Protein AF-C4ZII9-F1 (afdb_monomer_lite)

Structure (mmCIF, N/CA/C/O backbone):
data_AF-C4ZII9-F1
#
_entry.id   AF-C4ZII9-F1
#
loop_
_atom_site.group_PDB
_atom_site.id
_atom_site.type_symbol
_atom_site.label_atom_id
_atom_site.label_alt_id
_atom_site.label_comp_id
_atom_site.label_asym_id
_atom_site.label_entity_id
_atom_site.label_seq_id
_atom_site.pdbx_PDB_ins_code
_atom_site.Cartn_x
_atom_site.Cartn_y
_atom_site.Cartn_z
_atom_site.occupancy
_atom_site.B_iso_or_equiv
_atom_site.auth_seq_id
_atom_site.auth_comp_id
_atom_site.auth_asym_id
_atom_site.auth_atom_id
_atom_site.pdbx_PDB_model_num
ATOM 1 N N . MET A 1 1 ? -76.384 13.942 64.348 1.00 37.81 1 MET A N 1
ATOM 2 C CA . MET A 1 1 ? -75.398 13.202 65.158 1.00 37.81 1 MET A CA 1
ATOM 3 C C . MET A 1 1 ? -74.148 13.027 64.311 1.00 37.81 1 MET A C 1
ATOM 5 O O . MET A 1 1 ? -74.304 12.606 63.172 1.00 37.81 1 MET A O 1
ATOM 9 N N . PRO A 1 2 ? -72.975 13.453 64.801 1.00 39.66 2 PRO A N 1
ATOM 10 C CA . PRO A 1 2 ? -71.703 13.353 64.096 1.00 39.66 2 PRO A CA 1
ATOM 11 C C . PRO A 1 2 ? -71.146 11.932 64.238 1.00 39.66 2 PRO A C 1
ATOM 13 O O . PRO A 1 2 ? -71.107 11.397 65.344 1.00 39.66 2 PRO A O 1
ATOM 16 N N . ASP A 1 3 ? -70.743 11.330 63.122 1.00 41.47 3 ASP A N 1
ATOM 17 C CA . ASP A 1 3 ? -70.086 10.025 63.100 1.00 41.47 3 ASP A CA 1
ATOM 18 C C . ASP A 1 3 ? -68.591 10.235 63.384 1.00 41.47 3 ASP A C 1
ATOM 20 O O . ASP A 1 3 ? -67.807 10.668 62.535 1.00 41.47 3 ASP A O 1
ATOM 24 N N . LEU A 1 4 ? -68.251 10.076 64.662 1.00 44.94 4 LEU A N 1
ATOM 25 C CA . LEU A 1 4 ? -66.913 10.177 65.230 1.00 44.94 4 LEU A CA 1
ATOM 26 C C . LEU A 1 4 ? -66.147 8.889 64.917 1.00 44.94 4 LEU A C 1
ATOM 28 O O . LEU A 1 4 ? -66.093 7.974 65.737 1.00 44.94 4 LEU A O 1
ATOM 32 N N . LEU A 1 5 ? -65.505 8.832 63.751 1.00 45.34 5 LEU A N 1
ATOM 33 C CA . LEU A 1 5 ? -64.360 7.937 63.590 1.00 45.34 5 LEU A CA 1
ATOM 34 C C . LEU A 1 5 ? -63.279 8.367 64.600 1.00 45.34 5 LEU A C 1
ATOM 36 O O . LEU A 1 5 ? -62.946 9.558 64.649 1.00 45.34 5 LEU A O 1
ATOM 40 N N . PRO A 1 6 ? -62.722 7.454 65.417 1.00 46.59 6 PRO A N 1
ATOM 41 C CA . PRO A 1 6 ? -61.628 7.802 66.308 1.00 46.59 6 PRO A CA 1
ATOM 42 C C . PRO A 1 6 ? -60.427 8.295 65.477 1.00 46.59 6 PRO A C 1
ATOM 44 O O . PRO A 1 6 ? -60.126 7.705 64.436 1.00 46.59 6 PRO A O 1
ATOM 47 N N . PRO A 1 7 ? -59.707 9.344 65.921 1.00 49.19 7 PRO A N 1
ATOM 48 C CA . PRO A 1 7 ? -58.576 9.925 65.185 1.00 49.19 7 PRO A CA 1
ATOM 49 C C . PRO A 1 7 ? -57.446 8.920 64.890 1.00 49.19 7 PRO A C 1
ATOM 51 O O . PRO A 1 7 ? -56.658 9.139 63.978 1.00 49.19 7 PRO A O 1
ATOM 54 N N . LEU A 1 8 ? -57.411 7.788 65.599 1.00 46.44 8 LEU A N 1
ATOM 55 C CA . LEU A 1 8 ? -56.443 6.707 65.405 1.00 46.44 8 LEU A CA 1
ATOM 56 C C . LEU A 1 8 ? -56.701 5.865 64.143 1.00 46.44 8 LEU A C 1
ATOM 58 O O . LEU A 1 8 ? -55.752 5.458 63.487 1.00 46.44 8 LEU A O 1
ATOM 62 N N . ALA A 1 9 ? -57.961 5.658 63.740 1.00 41.66 9 ALA A N 1
ATOM 63 C CA . ALA A 1 9 ? -58.285 4.862 62.548 1.00 41.66 9 ALA A CA 1
ATOM 64 C C . ALA A 1 9 ? -57.946 5.595 61.238 1.00 41.66 9 ALA A C 1
ATOM 66 O O . ALA A 1 9 ? -57.679 4.970 60.216 1.00 41.66 9 ALA A O 1
ATOM 67 N N . ARG A 1 10 ? -57.943 6.934 61.271 1.00 36.44 10 ARG A N 1
ATOM 68 C CA . ARG A 1 10 ? -57.549 7.770 60.131 1.00 36.44 10 ARG A CA 1
ATOM 69 C C . ARG A 1 10 ? -56.031 7.974 60.058 1.00 36.44 10 ARG A C 1
ATOM 71 O O . ARG A 1 10 ? -55.527 8.123 58.956 1.00 36.44 10 ARG A O 1
ATOM 78 N N . ALA A 1 11 ? -55.335 7.904 61.198 1.00 44.41 11 ALA A N 1
ATOM 79 C CA . ALA A 1 11 ? -53.873 7.899 61.272 1.00 44.41 11 ALA A CA 1
ATOM 80 C C . ALA A 1 11 ? -53.261 6.565 60.795 1.00 44.41 11 ALA A C 1
ATOM 82 O O . ALA A 1 11 ? -52.234 6.570 60.136 1.00 44.41 11 ALA A O 1
ATOM 83 N N . LEU A 1 12 ? -53.930 5.430 61.035 1.00 44.44 12 LEU A N 1
ATOM 84 C CA . LEU A 1 12 ? -53.468 4.104 60.585 1.00 44.44 12 LEU A CA 1
ATOM 85 C C . LEU A 1 12 ? -53.681 3.841 59.080 1.00 44.44 12 LEU A C 1
ATOM 87 O O . LEU A 1 12 ? -53.010 2.994 58.503 1.00 44.44 12 LEU A O 1
ATOM 91 N N . ALA A 1 13 ? -54.590 4.568 58.418 1.00 43.47 13 ALA A N 1
ATOM 92 C CA . ALA A 1 13 ? -54.749 4.519 56.958 1.00 43.47 13 ALA A CA 1
ATOM 93 C C . ALA A 1 13 ? -53.699 5.368 56.209 1.00 43.47 13 ALA A C 1
ATOM 95 O O . ALA A 1 13 ? -53.562 5.243 54.993 1.00 43.47 13 ALA A O 1
ATOM 96 N N . GLU A 1 14 ? -52.974 6.228 56.929 1.00 44.25 14 GLU A N 1
ATOM 97 C CA . GLU A 1 14 ? -51.858 7.033 56.417 1.00 44.25 14 GLU A CA 1
ATOM 98 C C . GLU A 1 14 ? -50.524 6.253 56.438 1.00 44.25 14 GLU A C 1
ATOM 100 O O . GLU A 1 14 ? -49.541 6.718 55.868 1.00 44.25 14 GLU A O 1
ATOM 105 N N . ASP A 1 15 ? -50.510 5.049 57.029 1.00 45.81 15 ASP A N 1
ATOM 106 C CA . ASP A 1 15 ? -49.297 4.334 57.458 1.00 45.81 15 ASP A CA 1
ATOM 107 C C . ASP A 1 15 ? -48.990 3.043 56.670 1.00 45.81 15 ASP A C 1
ATOM 109 O O . ASP A 1 15 ? -48.124 2.271 57.052 1.00 45.81 15 ASP A O 1
ATOM 113 N N . ALA A 1 16 ? -49.656 2.809 55.533 1.00 48.97 16 ALA A N 1
ATOM 114 C CA . ALA A 1 16 ? -49.188 1.844 54.523 1.00 48.97 16 ALA A CA 1
ATOM 115 C C . ALA A 1 16 ? -48.450 2.597 53.404 1.00 48.97 16 ALA A C 1
ATOM 117 O O . ALA A 1 16 ? -48.854 2.600 52.234 1.00 48.97 16 ALA A O 1
ATOM 118 N N . ASN A 1 17 ? -47.417 3.347 53.787 1.00 54.81 17 ASN A N 1
ATOM 119 C CA . ASN A 1 17 ? -46.673 4.229 52.899 1.00 54.81 17 ASN A CA 1
ATOM 120 C C . ASN A 1 17 ? -45.409 3.546 52.349 1.00 54.81 17 ASN A C 1
ATOM 122 O O . ASN A 1 17 ? -44.298 3.891 52.726 1.00 54.81 17 ASN A O 1
ATOM 126 N N . VAL A 1 18 ? -45.568 2.671 51.352 1.00 56.59 18 VAL A N 1
ATOM 127 C CA . VAL A 1 18 ? -44.450 2.052 50.595 1.00 56.59 18 VAL A CA 1
ATOM 128 C C . VAL A 1 18 ? -43.657 3.034 49.708 1.00 56.59 18 VAL A C 1
ATOM 130 O O . VAL A 1 18 ? -42.825 2.630 48.887 1.00 56.59 18 VAL A O 1
ATOM 133 N N . SER A 1 19 ? -43.933 4.341 49.799 1.00 61.25 19 SER A N 1
ATOM 134 C CA . SER A 1 19 ? -43.257 5.355 48.983 1.00 61.25 19 SER A CA 1
ATOM 135 C C . SER A 1 19 ? -41.772 5.456 49.315 1.00 61.25 19 SER A C 1
ATOM 137 O O . SER A 1 19 ? -40.985 5.763 48.418 1.00 61.25 19 SER A O 1
ATOM 139 N N . ASP A 1 20 ? -41.373 5.178 50.556 1.00 60.59 20 ASP A N 1
ATOM 140 C CA . ASP A 1 20 ? -39.981 5.287 50.992 1.00 60.59 20 ASP A CA 1
ATOM 141 C C . ASP A 1 20 ? -39.139 4.099 50.496 1.00 60.59 20 ASP A C 1
ATOM 143 O O . ASP A 1 20 ? -38.042 4.300 49.963 1.00 60.59 20 ASP A O 1
ATOM 147 N N . GLU A 1 21 ? -39.683 2.881 50.512 1.00 62.69 21 GLU A N 1
ATOM 148 C CA . GLU A 1 21 ? -39.071 1.669 49.954 1.00 62.69 21 GLU A CA 1
ATOM 149 C C . GLU A 1 21 ? -38.951 1.765 48.431 1.00 62.69 21 GLU A C 1
ATOM 151 O O . GLU A 1 21 ? -37.900 1.458 47.859 1.00 62.69 21 GLU A O 1
ATOM 156 N N . LEU A 1 22 ? -40.001 2.248 47.755 1.00 61.38 22 LEU A N 1
ATOM 157 C CA . LEU A 1 22 ? -39.974 2.490 46.311 1.00 61.38 22 LEU A CA 1
ATOM 158 C C . LEU A 1 22 ? -38.982 3.603 45.941 1.00 61.38 22 LEU A C 1
ATOM 160 O O . LEU A 1 22 ? -38.274 3.490 44.934 1.00 61.38 22 LEU A O 1
ATOM 164 N N . ARG A 1 23 ? -38.866 4.655 46.761 1.00 62.75 23 ARG A N 1
ATOM 165 C CA . ARG A 1 23 ? -37.886 5.736 46.573 1.00 62.75 23 ARG A CA 1
ATOM 166 C C . ARG A 1 23 ? -36.453 5.241 46.775 1.00 62.75 23 ARG A C 1
ATOM 168 O O . ARG A 1 23 ? -35.582 5.575 45.968 1.00 62.75 23 ARG A O 1
ATOM 175 N N . GLY A 1 24 ? -36.207 4.409 47.786 1.00 64.19 24 GLY A N 1
ATOM 176 C CA . GLY A 1 24 ? -34.917 3.755 48.022 1.00 64.19 24 GLY A CA 1
ATOM 177 C C . GLY A 1 24 ? -34.519 2.806 46.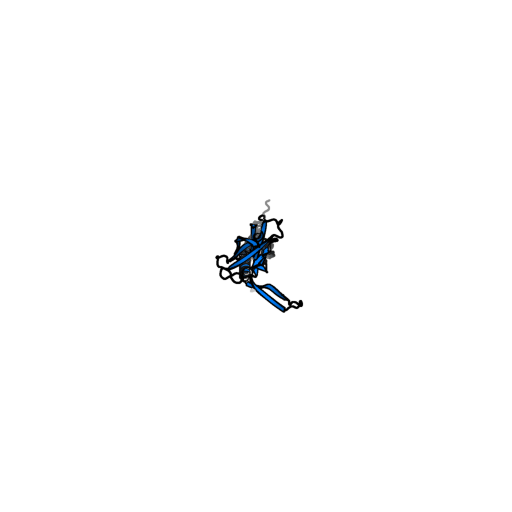887 1.00 64.19 24 GLY A C 1
ATOM 178 O O . GLY A 1 24 ? -33.390 2.872 46.390 1.00 64.19 24 GLY A O 1
ATOM 179 N N . ALA A 1 25 ? -35.459 1.988 46.400 1.00 62.28 25 ALA A N 1
ATOM 180 C CA . ALA A 1 25 ? -35.254 1.105 45.251 1.00 62.28 25 ALA A CA 1
ATOM 181 C C . ALA A 1 25 ? -34.942 1.890 43.963 1.00 62.28 25 ALA A C 1
ATOM 183 O O . ALA A 1 25 ? -34.055 1.499 43.201 1.00 62.28 25 ALA A O 1
ATOM 184 N N . GLY A 1 26 ? -35.602 3.034 43.749 1.00 66.94 26 GLY A N 1
ATOM 185 C CA . GLY A 1 26 ? -35.321 3.940 42.634 1.00 66.94 26 GLY A CA 1
ATOM 186 C C . GLY A 1 26 ? -33.895 4.504 42.654 1.00 66.94 26 GLY A C 1
ATOM 187 O O . GLY A 1 26 ? -33.216 4.495 41.626 1.00 66.94 26 GLY A O 1
ATOM 188 N N . ILE A 1 27 ? -33.399 4.931 43.821 1.00 71.75 27 ILE A N 1
ATOM 189 C CA . ILE A 1 27 ? -32.023 5.439 43.988 1.00 71.75 27 ILE A CA 1
ATOM 190 C C . ILE A 1 27 ? -30.988 4.325 43.756 1.00 71.75 27 ILE A C 1
ATOM 192 O O . ILE A 1 27 ? -29.985 4.531 43.064 1.00 71.75 27 ILE A O 1
ATOM 196 N N . ALA A 1 28 ? -31.237 3.126 44.290 1.00 68.75 28 ALA A N 1
ATOM 197 C CA . ALA A 1 28 ? -30.359 1.973 44.106 1.00 68.75 28 ALA A CA 1
ATOM 198 C C . ALA A 1 28 ? -30.292 1.526 42.635 1.00 68.75 28 ALA A C 1
ATOM 200 O O . ALA A 1 28 ? -29.206 1.252 42.119 1.00 68.75 28 ALA A O 1
ATOM 201 N N . PHE A 1 29 ? -31.429 1.519 41.932 1.00 68.31 29 PHE A N 1
ATOM 202 C CA . PHE A 1 29 ? -31.473 1.217 40.503 1.00 68.31 29 PHE A CA 1
ATOM 203 C C . PHE A 1 29 ? -30.788 2.303 39.664 1.00 68.31 29 PHE A C 1
ATOM 205 O O . PHE A 1 29 ? -30.017 1.972 38.767 1.00 68.31 29 PHE A O 1
ATOM 212 N N . GLY A 1 30 ? -30.980 3.585 39.986 1.00 70.31 30 GLY A N 1
ATOM 213 C CA . GLY A 1 30 ? -30.257 4.685 39.338 1.00 70.31 30 GLY A CA 1
ATOM 214 C C . GLY A 1 30 ? -28.738 4.540 39.472 1.00 70.31 30 GLY A C 1
ATOM 215 O O . GLY A 1 30 ? -28.016 4.627 38.481 1.00 70.31 30 GLY A O 1
ATOM 216 N N . THR A 1 31 ? -28.262 4.190 40.671 1.00 72.94 31 THR A N 1
ATOM 217 C CA . THR A 1 31 ? -26.837 3.921 40.936 1.00 72.94 31 THR A CA 1
ATOM 218 C C . THR A 1 31 ? -26.330 2.701 40.157 1.00 72.94 31 THR A C 1
ATOM 220 O O . THR A 1 31 ? -25.203 2.697 39.660 1.00 72.94 31 THR A O 1
ATOM 223 N N . LEU A 1 32 ? -27.147 1.652 40.023 1.00 72.00 32 LEU A N 1
ATOM 224 C CA . LEU A 1 32 ? -26.820 0.476 39.212 1.00 72.00 32 LEU A CA 1
ATOM 225 C C . LEU A 1 32 ? -26.684 0.835 37.727 1.00 72.00 32 LEU A C 1
ATOM 227 O O . LEU A 1 32 ? -25.740 0.383 37.076 1.00 72.00 32 LEU A O 1
ATOM 231 N N . VAL A 1 33 ? -27.604 1.643 37.194 1.00 74.12 33 VAL A N 1
ATOM 232 C CA . VAL A 1 33 ? -27.566 2.114 35.803 1.00 74.12 33 VAL A CA 1
ATOM 233 C C . VAL A 1 33 ? -26.324 2.969 35.565 1.00 74.12 33 VAL A C 1
ATOM 235 O O . VAL A 1 33 ? -25.608 2.722 34.597 1.00 74.12 33 VAL A O 1
ATOM 238 N N . GLU A 1 34 ? -26.013 3.901 36.467 1.00 74.56 34 GLU A N 1
ATOM 239 C CA . GLU A 1 34 ? -24.813 4.741 36.385 1.00 74.56 34 GLU A CA 1
ATOM 240 C C . GLU A 1 34 ? -23.530 3.899 36.387 1.00 74.56 34 GLU A C 1
ATOM 242 O O . GLU A 1 34 ? -22.694 4.028 35.491 1.00 74.56 34 GLU A O 1
ATOM 247 N N . ARG A 1 35 ? -23.395 2.968 37.341 1.00 74.50 35 ARG A N 1
ATOM 248 C CA . ARG A 1 35 ? -22.228 2.074 37.427 1.00 74.50 35 ARG A CA 1
ATOM 249 C C . ARG A 1 35 ? -22.106 1.160 36.218 1.00 74.50 35 ARG A C 1
ATOM 251 O O . ARG A 1 35 ? -20.994 0.901 35.765 1.00 74.50 35 ARG A O 1
ATOM 258 N N . THR A 1 36 ? -23.228 0.685 35.684 1.00 75.94 36 THR A N 1
ATOM 259 C CA . THR A 1 36 ? -23.214 -0.140 34.474 1.00 75.94 36 THR A CA 1
ATOM 260 C C . THR A 1 36 ? -22.806 0.690 33.264 1.00 75.94 36 THR A C 1
ATOM 262 O O . THR A 1 36 ? -21.953 0.249 32.503 1.00 75.94 36 THR A O 1
ATOM 265 N N . GLY A 1 37 ? -23.325 1.910 33.113 1.00 73.06 37 GLY A N 1
ATOM 266 C CA . GLY A 1 37 ? -22.898 2.836 32.063 1.00 73.06 37 GLY A CA 1
ATOM 267 C C . GLY A 1 37 ? -21.400 3.140 32.135 1.00 73.06 37 GLY A C 1
ATOM 268 O O . GLY A 1 37 ? -20.703 3.041 31.127 1.00 73.06 37 GLY A O 1
ATOM 269 N N . ALA A 1 38 ? -20.881 3.408 33.336 1.00 72.62 38 ALA A N 1
ATOM 270 C CA . ALA A 1 38 ? -19.453 3.616 33.563 1.00 72.62 38 ALA A CA 1
ATOM 271 C C . ALA A 1 38 ? -18.615 2.372 33.213 1.00 72.62 38 ALA A C 1
ATOM 273 O O . ALA A 1 38 ? -17.569 2.494 32.577 1.00 72.62 38 ALA A O 1
ATOM 274 N N . ALA A 1 39 ? -19.080 1.170 33.569 1.00 71.81 39 ALA A N 1
ATOM 275 C CA . ALA A 1 39 ? -18.406 -0.082 33.228 1.00 71.81 39 ALA A CA 1
ATOM 276 C C . ALA A 1 39 ? -18.414 -0.361 31.714 1.00 71.81 39 ALA A C 1
ATOM 278 O O . ALA A 1 39 ? -17.401 -0.783 31.156 1.00 71.81 39 ALA A O 1
ATOM 279 N N . VAL A 1 40 ? -19.522 -0.085 31.021 1.00 79.75 40 VAL A N 1
ATOM 280 C CA . VAL A 1 40 ? -19.611 -0.215 29.557 1.00 79.75 40 VAL A CA 1
ATOM 281 C C . VAL A 1 40 ? -18.668 0.774 28.873 1.00 79.75 40 VAL A C 1
ATOM 283 O O . VAL A 1 40 ? -17.919 0.385 27.982 1.00 79.75 40 VAL A O 1
ATOM 286 N N . ALA A 1 41 ? -18.616 2.024 29.334 1.00 75.19 41 ALA A N 1
ATOM 287 C CA . ALA A 1 41 ? -17.683 3.016 28.804 1.00 75.19 41 ALA A CA 1
ATOM 288 C C . ALA A 1 41 ? -16.214 2.613 29.030 1.00 75.19 41 ALA A C 1
ATOM 290 O O . ALA A 1 41 ? -15.400 2.684 28.110 1.00 75.19 41 ALA A O 1
ATOM 291 N N . ALA A 1 42 ? -15.873 2.134 30.231 1.00 76.25 42 ALA A N 1
ATOM 292 C CA . ALA A 1 42 ? -14.522 1.675 30.550 1.00 76.25 42 ALA A CA 1
ATOM 293 C C . ALA A 1 42 ? -14.109 0.456 29.708 1.00 76.25 42 ALA A C 1
ATOM 295 O O . ALA A 1 42 ? -12.990 0.403 29.198 1.00 76.25 42 ALA A O 1
ATOM 296 N N . THR A 1 43 ? -15.014 -0.507 29.520 1.00 79.25 43 THR A N 1
ATOM 297 C CA . THR A 1 43 ? -14.744 -1.680 28.676 1.00 79.25 43 THR A CA 1
ATOM 298 C C . THR A 1 43 ? -14.638 -1.308 27.200 1.00 79.25 43 THR A C 1
ATOM 300 O O . THR A 1 43 ? -13.768 -1.847 26.524 1.00 79.25 43 THR A O 1
ATOM 303 N N . GLN A 1 44 ? -15.426 -0.348 26.704 1.00 83.81 44 GLN A N 1
ATOM 304 C CA . GLN A 1 44 ? -15.272 0.162 25.338 1.00 83.81 44 GLN A CA 1
ATOM 305 C C . GLN A 1 44 ? -13.903 0.825 25.135 1.00 83.81 44 GLN A C 1
ATOM 307 O O . GLN A 1 44 ? -13.214 0.521 24.166 1.00 83.81 44 GLN A O 1
ATOM 312 N N . LEU A 1 45 ? -13.452 1.648 26.086 1.00 82.00 45 LEU A N 1
ATOM 313 C CA . LEU A 1 45 ? -12.116 2.248 26.033 1.00 82.00 45 LEU A CA 1
ATOM 314 C C . LEU A 1 45 ? -11.006 1.182 26.017 1.00 82.00 45 LEU A C 1
ATOM 316 O O . LEU A 1 45 ? -10.005 1.317 25.306 1.00 82.00 45 LEU A O 1
ATOM 320 N N . GLN A 1 46 ? -11.174 0.109 26.791 1.00 86.12 46 GLN A N 1
ATOM 321 C CA . GLN A 1 46 ? -10.229 -1.004 26.814 1.00 86.12 46 GLN A CA 1
ATOM 322 C C . GLN A 1 46 ? -10.226 -1.786 25.491 1.00 86.12 46 GLN A C 1
ATOM 324 O O . GLN A 1 46 ? -9.149 -2.159 25.020 1.00 86.12 46 GLN A O 1
ATOM 329 N N . LEU A 1 47 ? -11.394 -1.991 24.871 1.00 85.31 47 LEU A N 1
ATOM 330 C CA . LEU A 1 47 ? -11.515 -2.590 23.538 1.00 85.31 47 LEU A CA 1
ATOM 331 C C . LEU A 1 47 ? -10.800 -1.740 22.485 1.00 85.31 47 LEU A C 1
ATOM 333 O O . LEU A 1 47 ? -10.014 -2.284 21.709 1.00 85.31 47 LEU A O 1
ATOM 337 N N . ASP A 1 48 ? -10.984 -0.420 22.501 1.00 84.31 48 ASP A N 1
ATOM 338 C CA . ASP A 1 48 ? -10.331 0.497 21.558 1.00 84.31 48 ASP A CA 1
ATOM 339 C C . ASP A 1 48 ? -8.802 0.493 21.737 1.00 84.31 48 ASP A C 1
ATOM 341 O O . ASP A 1 48 ? -8.041 0.392 20.771 1.00 84.31 48 ASP A O 1
ATOM 345 N N . THR A 1 49 ? -8.335 0.521 22.987 1.00 84.75 49 THR A N 1
ATOM 346 C CA . THR A 1 49 ? -6.899 0.483 23.311 1.00 84.75 49 THR A CA 1
ATOM 347 C C . THR A 1 49 ? -6.262 -0.840 22.880 1.00 84.75 49 THR A C 1
ATOM 349 O O . THR A 1 49 ? -5.192 -0.855 22.267 1.00 84.75 49 THR A O 1
ATOM 352 N N . SER A 1 50 ? -6.922 -1.966 23.165 1.00 86.19 50 SER A N 1
ATOM 353 C CA . SER A 1 50 ? -6.452 -3.300 22.775 1.00 86.19 50 SER A CA 1
ATOM 354 C C . SER A 1 50 ? -6.448 -3.480 21.255 1.00 86.19 50 SER A C 1
ATOM 356 O O . SER A 1 50 ? -5.505 -4.046 20.697 1.00 86.19 50 SER A O 1
ATOM 358 N N . SER A 1 51 ? -7.452 -2.927 20.576 1.00 84.56 51 SER A N 1
ATOM 359 C CA . SER A 1 51 ? -7.559 -2.903 19.117 1.00 84.56 51 SER A CA 1
ATOM 360 C C . SER A 1 51 ? -6.385 -2.160 18.478 1.00 84.56 51 SER A C 1
ATOM 362 O O . SER A 1 51 ? -5.701 -2.708 17.611 1.00 84.56 51 SER A O 1
ATOM 364 N N . ALA A 1 52 ? -6.072 -0.955 18.962 1.00 82.69 52 ALA A N 1
ATOM 365 C CA . ALA A 1 52 ? -4.934 -0.170 18.484 1.00 82.69 52 ALA A CA 1
ATOM 366 C C . ALA A 1 52 ? -3.587 -0.870 18.741 1.00 82.69 52 ALA A C 1
ATOM 368 O O . ALA A 1 52 ? -2.711 -0.888 17.868 1.00 82.69 52 ALA A O 1
ATOM 369 N N . ALA A 1 53 ? -3.426 -1.491 19.914 1.00 85.69 53 ALA A N 1
ATOM 370 C CA . ALA A 1 53 ? -2.232 -2.264 20.247 1.00 85.69 53 ALA A CA 1
ATOM 371 C C . ALA A 1 53 ? -2.070 -3.489 19.331 1.00 85.69 53 ALA A C 1
ATOM 373 O O . ALA A 1 53 ? -0.972 -3.748 18.840 1.00 85.69 53 ALA A O 1
ATOM 374 N N . THR A 1 54 ? -3.163 -4.199 19.041 1.00 85.06 54 THR A N 1
ATOM 375 C CA . THR A 1 54 ? -3.173 -5.365 18.145 1.00 85.06 54 THR A CA 1
ATOM 376 C C . THR A 1 54 ? -2.817 -4.969 16.716 1.00 85.06 54 THR A C 1
ATOM 378 O O . THR A 1 54 ? -1.934 -5.576 16.114 1.00 85.06 54 THR A O 1
ATOM 381 N N . ALA A 1 55 ? -3.432 -3.907 16.187 1.00 82.69 55 ALA A N 1
ATOM 382 C CA . ALA A 1 55 ? -3.099 -3.373 14.868 1.00 82.69 55 ALA A CA 1
ATOM 383 C C . ALA A 1 55 ? -1.616 -2.973 14.775 1.00 82.69 55 ALA A C 1
ATOM 385 O O . ALA A 1 55 ? -0.929 -3.321 13.815 1.00 82.69 55 ALA A O 1
ATOM 386 N N . SER A 1 56 ? -1.094 -2.309 15.809 1.00 82.75 56 SER A N 1
ATOM 387 C CA . SER A 1 56 ? 0.318 -1.918 15.879 1.00 82.75 56 SER A CA 1
ATOM 388 C C . SER A 1 56 ? 1.251 -3.131 15.924 1.00 82.75 56 SER A C 1
ATOM 390 O O . SER A 1 56 ? 2.267 -3.156 15.230 1.00 82.75 56 SER A O 1
ATOM 392 N N . ALA A 1 57 ? 0.893 -4.168 16.684 1.00 84.94 57 ALA A N 1
ATOM 393 C CA . ALA A 1 57 ? 1.658 -5.408 16.751 1.00 84.94 57 ALA A CA 1
ATOM 394 C C . ALA A 1 57 ? 1.663 -6.153 15.406 1.00 84.94 57 ALA A C 1
ATOM 396 O O . ALA A 1 57 ? 2.720 -6.612 14.969 1.00 84.94 57 ALA A O 1
ATOM 397 N N . LEU A 1 58 ? 0.525 -6.224 14.707 1.00 82.88 58 LEU A N 1
ATOM 398 C CA . LEU A 1 58 ? 0.425 -6.836 13.375 1.00 82.88 58 LEU A CA 1
ATOM 399 C C . LEU A 1 58 ? 1.211 -6.055 12.314 1.00 82.88 58 LEU A C 1
ATOM 401 O O . LEU A 1 58 ? 1.787 -6.656 11.407 1.00 82.88 58 LEU A O 1
ATOM 405 N N . ALA A 1 59 ? 1.262 -4.727 12.422 1.00 80.12 59 ALA A N 1
ATOM 406 C CA . ALA A 1 59 ? 2.067 -3.889 11.537 1.00 80.12 59 ALA A CA 1
ATOM 407 C C . ALA A 1 59 ? 3.575 -4.041 11.801 1.00 80.12 59 ALA A C 1
ATOM 409 O O . ALA A 1 59 ? 4.368 -4.042 10.861 1.00 80.12 59 ALA A O 1
ATOM 410 N N . ALA A 1 60 ? 3.977 -4.177 13.067 1.00 84.06 60 ALA A N 1
ATOM 411 C CA . ALA A 1 60 ? 5.379 -4.317 13.455 1.00 84.06 60 ALA A CA 1
ATOM 412 C C . ALA A 1 60 ? 5.931 -5.736 13.235 1.00 84.06 60 ALA A C 1
ATOM 414 O O . ALA A 1 60 ? 7.126 -5.907 12.996 1.00 84.06 60 ALA A O 1
ATOM 415 N N . THR A 1 61 ? 5.078 -6.759 13.313 1.00 85.19 61 THR A N 1
ATOM 416 C CA . THR A 1 61 ? 5.507 -8.154 13.182 1.00 85.19 61 THR A CA 1
ATOM 417 C C . THR A 1 61 ? 5.752 -8.495 11.719 1.00 85.19 61 THR A C 1
ATOM 419 O O . THR A 1 61 ? 4.821 -8.589 10.918 1.00 85.19 61 THR A O 1
ATOM 422 N N . LEU A 1 62 ? 7.021 -8.702 11.375 1.00 85.06 62 LEU A N 1
ATOM 423 C CA . LEU A 1 62 ? 7.441 -9.115 10.043 1.00 85.06 62 LEU A CA 1
ATOM 424 C C . LEU A 1 62 ? 7.438 -10.639 9.942 1.00 85.06 62 LEU A C 1
ATOM 426 O O . LEU A 1 62 ? 8.099 -11.320 10.724 1.00 85.06 62 LEU A O 1
ATOM 430 N N . VAL A 1 63 ? 6.742 -11.168 8.940 1.00 80.44 63 VAL A N 1
ATOM 431 C CA . VAL A 1 63 ? 6.779 -12.587 8.592 1.00 80.44 63 VAL A CA 1
ATOM 432 C C . VAL A 1 63 ? 7.474 -12.774 7.259 1.00 80.44 63 VAL A C 1
ATOM 434 O O . VAL A 1 63 ? 7.247 -12.058 6.286 1.00 80.44 63 VAL A O 1
ATOM 437 N N . ASN A 1 64 ? 8.366 -13.755 7.241 1.00 82.44 64 ASN A N 1
ATOM 438 C CA . ASN A 1 64 ? 9.112 -14.156 6.066 1.00 82.44 64 ASN A CA 1
ATOM 439 C C . ASN A 1 64 ? 8.190 -14.923 5.119 1.00 82.44 64 ASN A C 1
ATOM 441 O O . ASN A 1 64 ? 7.839 -16.071 5.383 1.00 82.44 64 ASN A O 1
ATOM 445 N N . VAL A 1 65 ? 7.811 -14.287 4.014 1.00 77.56 65 VAL A N 1
ATOM 446 C CA . VAL A 1 65 ? 6.945 -14.882 2.993 1.00 77.56 65 VAL A CA 1
ATOM 447 C C . VAL A 1 65 ? 7.743 -15.105 1.717 1.00 77.56 65 VAL A C 1
ATOM 449 O O . VAL A 1 65 ? 8.606 -14.302 1.357 1.00 77.56 65 VAL A O 1
ATOM 452 N N . ILE A 1 66 ? 7.472 -16.216 1.031 1.00 76.94 66 ILE A N 1
ATOM 453 C CA . ILE A 1 66 ? 8.037 -16.488 -0.292 1.00 76.94 66 ILE A CA 1
ATOM 454 C C . ILE A 1 66 ? 7.385 -15.510 -1.269 1.00 76.94 66 ILE A C 1
ATOM 456 O O . ILE A 1 66 ? 6.225 -15.671 -1.634 1.00 76.94 66 ILE A O 1
ATOM 460 N N . ALA A 1 67 ? 8.124 -14.476 -1.659 1.00 65.94 67 ALA A N 1
ATOM 461 C CA . ALA A 1 67 ? 7.632 -13.447 -2.565 1.00 65.94 67 ALA A CA 1
ATOM 462 C C . ALA A 1 67 ? 7.682 -13.916 -4.023 1.00 65.94 67 ALA A C 1
ATOM 464 O O . ALA A 1 67 ? 6.800 -13.587 -4.810 1.00 65.94 67 ALA A O 1
ATOM 465 N N . VAL A 1 68 ? 8.713 -14.685 -4.382 1.00 72.44 68 VAL A N 1
ATOM 466 C CA . VAL A 1 68 ? 8.880 -15.264 -5.719 1.00 72.44 68 VAL A CA 1
ATOM 467 C C . VAL A 1 68 ? 9.447 -16.668 -5.573 1.00 72.44 68 VAL A C 1
ATOM 469 O O . VAL A 1 68 ? 10.406 -16.879 -4.831 1.00 72.44 68 VAL A O 1
ATOM 472 N N . ARG A 1 69 ? 8.867 -17.627 -6.292 1.00 70.88 69 ARG A N 1
ATOM 473 C CA . ARG A 1 69 ? 9.449 -18.954 -6.488 1.00 70.88 69 ARG A CA 1
ATOM 474 C C . ARG A 1 69 ? 9.971 -19.027 -7.915 1.00 70.88 69 ARG A C 1
ATOM 476 O O . ARG A 1 69 ? 9.193 -18.986 -8.860 1.00 70.88 69 ARG A O 1
ATOM 483 N N . GLU A 1 70 ? 11.279 -19.120 -8.048 1.00 75.56 70 GLU A N 1
ATOM 484 C CA . GLU A 1 70 ? 11.962 -19.323 -9.316 1.00 75.56 70 GLU A CA 1
ATOM 485 C C . GLU A 1 70 ? 12.139 -20.825 -9.535 1.00 75.56 70 GLU A C 1
ATOM 487 O O . GLU A 1 70 ? 12.642 -21.529 -8.658 1.00 75.56 70 GLU A O 1
ATOM 492 N N . GLN A 1 71 ? 11.667 -21.324 -10.673 1.00 82.06 71 GLN A N 1
ATOM 493 C CA . GLN A 1 71 ? 11.820 -22.718 -11.077 1.00 82.06 71 GLN A CA 1
ATOM 494 C C . GLN A 1 71 ? 12.637 -22.735 -12.359 1.00 82.06 71 GLN A C 1
ATOM 496 O O . GLN A 1 71 ? 12.192 -22.210 -13.379 1.00 82.06 71 GLN A O 1
ATOM 501 N N . VAL A 1 72 ? 13.834 -23.307 -12.288 1.00 77.25 72 VAL A N 1
ATOM 502 C CA . VAL A 1 72 ? 14.701 -23.475 -13.451 1.00 77.25 72 VAL A CA 1
ATOM 503 C C . VAL A 1 72 ? 14.460 -24.871 -14.005 1.00 77.25 72 VAL A C 1
ATOM 505 O O . VAL A 1 72 ? 14.531 -25.862 -13.274 1.00 77.25 72 VAL A O 1
ATOM 508 N N . PHE A 1 73 ? 14.139 -24.936 -15.292 1.00 72.75 73 PHE A N 1
ATOM 509 C CA . PHE A 1 73 ? 13.941 -26.178 -16.031 1.00 72.75 73 PHE A CA 1
ATOM 510 C C . PHE A 1 73 ? 15.130 -26.397 -16.964 1.00 72.75 73 PHE A C 1
ATOM 512 O O . PHE A 1 73 ? 15.700 -25.436 -17.480 1.00 72.75 73 PHE A O 1
ATOM 519 N N . ARG A 1 74 ? 15.510 -27.659 -17.161 1.00 78.25 74 ARG A N 1
ATOM 520 C CA . ARG A 1 74 ? 16.503 -28.064 -18.158 1.00 78.25 74 ARG A CA 1
ATOM 521 C C . ARG A 1 74 ? 15.868 -28.099 -19.549 1.00 78.25 74 ARG A C 1
ATOM 523 O O . ARG A 1 74 ? 14.645 -28.117 -19.686 1.00 78.25 74 ARG A O 1
ATOM 530 N N . ASP A 1 75 ? 16.709 -28.192 -20.573 1.00 75.94 75 ASP A N 1
ATOM 531 C CA . ASP A 1 75 ? 16.284 -28.252 -21.979 1.00 75.94 75 ASP A CA 1
ATOM 532 C C . ASP A 1 75 ? 15.443 -29.501 -22.317 1.00 75.94 75 ASP A C 1
ATOM 534 O O . ASP A 1 75 ? 14.725 -29.517 -23.313 1.00 75.94 75 ASP A O 1
ATOM 538 N N . ASP A 1 76 ? 15.486 -30.539 -21.474 1.00 72.25 76 ASP A N 1
ATOM 539 C CA . ASP A 1 76 ? 14.641 -31.739 -21.570 1.00 72.25 76 ASP A CA 1
ATOM 540 C C . ASP A 1 76 ? 13.266 -31.578 -20.883 1.00 72.25 76 ASP A C 1
ATOM 542 O O . ASP A 1 76 ? 12.483 -32.527 -20.808 1.00 72.25 76 ASP A O 1
ATOM 546 N N . GLY A 1 77 ? 12.964 -30.381 -20.369 1.00 71.69 77 GLY A N 1
ATOM 547 C CA . GLY A 1 77 ? 11.733 -30.071 -19.644 1.00 71.69 77 GLY A CA 1
ATOM 548 C C . GLY A 1 77 ? 11.698 -30.594 -18.205 1.00 71.69 77 GLY A C 1
ATOM 549 O O . GLY A 1 77 ? 10.688 -30.414 -17.520 1.00 71.69 77 GLY A O 1
ATOM 550 N N . THR A 1 78 ? 12.770 -31.222 -17.710 1.00 81.25 78 THR A N 1
ATOM 551 C CA . THR A 1 78 ? 12.861 -31.654 -16.312 1.00 81.25 78 THR A CA 1
ATOM 552 C C . THR A 1 78 ? 13.211 -30.488 -15.394 1.00 81.25 78 THR A C 1
ATOM 554 O O . THR A 1 78 ? 13.932 -29.560 -15.761 1.00 81.25 78 THR A O 1
ATOM 557 N N . LEU A 1 79 ? 12.695 -30.523 -14.165 1.00 80.00 79 LEU A N 1
ATOM 558 C CA . LEU A 1 79 ? 13.017 -29.522 -13.152 1.00 80.00 79 LEU A CA 1
ATOM 559 C C . LEU A 1 79 ? 14.493 -29.663 -12.734 1.00 80.00 79 LEU A C 1
ATOM 561 O O . LEU A 1 79 ? 14.923 -30.740 -12.310 1.00 80.00 79 LEU A O 1
ATOM 565 N N . ASP A 1 80 ? 15.264 -28.582 -12.844 1.00 86.50 80 ASP A N 1
ATOM 566 C CA . ASP A 1 80 ? 16.658 -28.533 -12.399 1.00 86.50 80 ASP A CA 1
ATOM 567 C C . ASP A 1 80 ? 16.735 -28.199 -10.911 1.00 86.50 80 ASP A C 1
ATOM 569 O O . ASP A 1 80 ? 17.120 -29.037 -10.094 1.00 86.50 80 ASP A O 1
ATOM 573 N N . HIS A 1 81 ? 16.304 -26.988 -10.554 1.00 80.12 81 HIS A N 1
ATOM 574 C CA . HIS A 1 81 ? 16.282 -26.513 -9.178 1.00 80.12 81 HIS A CA 1
ATOM 575 C C . HIS A 1 81 ? 15.199 -25.450 -8.951 1.00 80.12 81 HIS A C 1
ATOM 577 O O . HIS A 1 81 ? 14.686 -24.822 -9.880 1.00 80.12 81 HIS A O 1
ATOM 583 N N . VAL A 1 82 ? 14.836 -25.265 -7.677 1.00 82.00 82 VAL A N 1
ATOM 584 C CA . VAL A 1 82 ? 13.831 -24.294 -7.231 1.00 82.00 82 VAL A CA 1
ATOM 585 C C . VAL A 1 82 ? 14.450 -23.361 -6.202 1.00 82.00 82 VAL A C 1
ATOM 587 O O . VAL A 1 82 ? 14.920 -23.815 -5.159 1.00 82.00 82 VAL A O 1
ATOM 590 N N . THR A 1 83 ? 14.374 -22.059 -6.458 1.00 80.75 83 THR A N 1
ATOM 591 C CA . THR A 1 83 ? 14.853 -21.014 -5.551 1.00 80.75 83 THR A CA 1
ATOM 592 C C . THR A 1 83 ? 13.667 -20.214 -5.024 1.00 80.75 83 THR A C 1
ATOM 594 O O . THR A 1 83 ? 12.890 -19.641 -5.785 1.00 80.75 83 THR A O 1
ATOM 597 N N . ASN A 1 84 ? 13.506 -20.169 -3.701 1.00 78.75 84 ASN A N 1
ATOM 598 C CA . ASN A 1 84 ? 12.478 -19.349 -3.060 1.00 78.75 84 ASN A CA 1
ATOM 599 C C . ASN A 1 84 ? 13.101 -18.027 -2.596 1.00 78.75 84 ASN A C 1
ATOM 601 O O . ASN A 1 84 ? 13.936 -18.008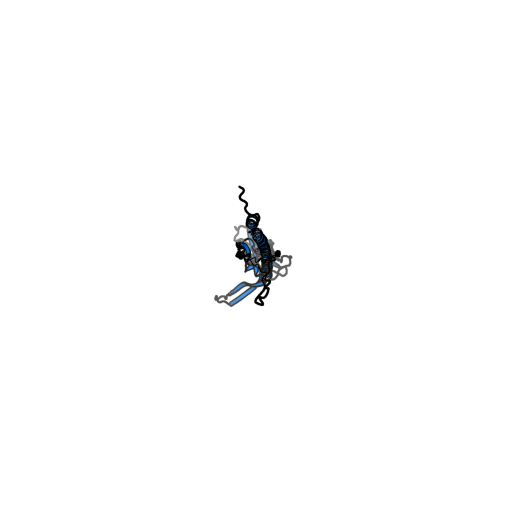 -1.693 1.00 78.75 84 ASN A O 1
ATOM 605 N N . HIS A 1 85 ? 12.657 -16.917 -3.175 1.00 77.81 85 HIS A N 1
ATOM 606 C CA . HIS A 1 85 ? 13.038 -15.573 -2.759 1.00 77.81 85 HIS A CA 1
ATOM 607 C C . HIS A 1 85 ? 12.119 -15.123 -1.624 1.00 77.81 85 HIS A C 1
ATOM 609 O O . HIS A 1 85 ? 10.954 -14.777 -1.838 1.00 77.81 85 HIS A O 1
ATOM 615 N N . VAL A 1 86 ? 12.640 -15.164 -0.400 1.00 81.19 86 VAL A N 1
ATOM 616 C CA . VAL A 1 86 ? 11.899 -14.840 0.824 1.00 81.19 86 VAL A CA 1
ATOM 617 C C . VAL A 1 86 ? 12.070 -13.362 1.167 1.00 81.19 86 VAL A C 1
ATOM 619 O O . VAL A 1 86 ? 13.184 -12.838 1.144 1.00 81.19 86 VAL A O 1
ATOM 622 N N . ARG A 1 87 ? 10.973 -12.676 1.499 1.00 75.06 87 ARG A N 1
ATOM 623 C CA . ARG A 1 87 ? 10.988 -11.280 1.948 1.00 75.06 87 ARG A CA 1
ATOM 624 C C . ARG A 1 87 ? 10.188 -11.126 3.244 1.00 75.06 87 ARG A C 1
ATOM 626 O O . ARG A 1 87 ? 9.084 -11.666 3.324 1.00 75.06 87 ARG A O 1
ATOM 633 N N . PRO A 1 88 ? 10.698 -10.368 4.231 1.00 80.19 88 PRO A N 1
ATOM 634 C CA . PRO A 1 88 ? 9.908 -10.001 5.395 1.00 80.19 88 PRO A CA 1
ATOM 635 C C . PRO A 1 88 ? 8.793 -9.038 4.976 1.00 80.19 88 PRO A C 1
ATOM 637 O O . PRO A 1 88 ? 9.060 -7.975 4.411 1.00 80.19 88 PRO A O 1
ATOM 640 N N . LEU A 1 89 ? 7.547 -9.413 5.244 1.00 80.38 89 LEU A N 1
ATOM 641 C CA . LEU A 1 89 ? 6.366 -8.583 5.037 1.00 80.38 89 LEU A CA 1
ATOM 642 C C . LEU A 1 89 ? 5.587 -8.457 6.356 1.00 80.38 89 LEU A C 1
ATOM 644 O O . LEU A 1 89 ? 5.471 -9.445 7.082 1.00 80.38 89 LEU A O 1
ATOM 648 N N . PRO A 1 90 ? 5.061 -7.266 6.690 1.00 82.00 90 PRO A N 1
ATOM 649 C CA . PRO A 1 90 ? 4.204 -7.083 7.859 1.00 82.00 90 PRO A CA 1
ATOM 650 C C . PRO A 1 90 ? 2.996 -8.029 7.863 1.00 82.00 90 PRO A C 1
ATOM 652 O O . PRO A 1 90 ? 2.325 -8.171 6.837 1.00 82.00 90 PRO A O 1
ATOM 655 N N . LEU A 1 91 ? 2.667 -8.622 9.014 1.00 80.69 91 LEU A N 1
ATOM 656 C CA . LEU A 1 91 ? 1.518 -9.526 9.173 1.00 80.69 91 LEU A CA 1
ATOM 657 C C . LEU A 1 91 ? 0.181 -8.879 8.821 1.00 80.69 91 LEU A C 1
ATOM 659 O O . LEU A 1 91 ? -0.707 -9.544 8.292 1.00 80.69 91 LEU A O 1
ATOM 663 N N . ILE A 1 92 ? 0.067 -7.573 9.050 1.00 79.31 92 ILE A N 1
ATOM 664 C CA . ILE A 1 92 ? -1.111 -6.772 8.702 1.00 79.31 92 ILE A CA 1
ATOM 665 C C . ILE A 1 92 ? -1.447 -6.789 7.202 1.00 79.31 92 ILE A C 1
ATOM 667 O O . ILE A 1 92 ? -2.542 -6.414 6.815 1.00 79.31 92 ILE A O 1
ATOM 671 N N . SER A 1 93 ? -0.516 -7.213 6.337 1.00 74.12 93 SER A N 1
ATOM 672 C CA . SER A 1 93 ? -0.789 -7.396 4.904 1.00 74.12 93 SER A CA 1
ATOM 673 C C . SER A 1 93 ? -1.494 -8.716 4.568 1.00 74.12 93 SER A C 1
ATOM 675 O O . SER A 1 93 ? -1.958 -8.884 3.442 1.00 74.12 93 SER A O 1
ATOM 677 N N . PHE A 1 94 ? -1.583 -9.635 5.533 1.00 74.50 94 PHE A N 1
ATOM 678 C CA . PHE A 1 94 ? -2.176 -10.965 5.371 1.00 74.50 94 PHE A CA 1
ATOM 679 C C . PHE A 1 94 ? -3.406 -11.190 6.250 1.00 74.50 94 PHE A C 1
ATOM 681 O O . PHE A 1 94 ? -4.234 -12.034 5.919 1.00 74.50 94 PHE A O 1
ATOM 688 N N . ILE A 1 95 ? -3.505 -10.481 7.377 1.00 77.06 95 ILE A N 1
ATOM 689 C CA . ILE A 1 95 ? -4.577 -10.642 8.359 1.00 77.06 95 ILE A CA 1
ATOM 690 C C . ILE A 1 95 ? -5.230 -9.282 8.585 1.00 77.06 95 ILE A C 1
ATOM 692 O O . ILE A 1 95 ? -4.583 -8.373 9.107 1.00 77.06 95 ILE A O 1
ATOM 696 N N . ASP A 1 96 ? -6.515 -9.183 8.250 1.00 75.06 96 ASP A N 1
ATOM 697 C CA . ASP A 1 96 ? -7.360 -8.048 8.613 1.00 75.06 96 ASP A CA 1
ATOM 698 C C . ASP A 1 96 ? -7.960 -8.320 10.007 1.00 75.06 96 ASP A C 1
ATOM 700 O O . ASP A 1 96 ? -8.782 -9.233 10.151 1.00 75.06 96 ASP A O 1
ATOM 704 N N . PRO A 1 97 ? -7.529 -7.612 11.069 1.00 77.25 97 PRO A N 1
ATOM 705 C CA . PRO A 1 97 ? -8.097 -7.814 12.394 1.00 77.25 97 PRO A CA 1
ATOM 706 C C . PRO A 1 97 ? -9.527 -7.273 12.450 1.00 77.25 97 PRO A C 1
ATOM 708 O O . PRO A 1 97 ? -9.832 -6.216 11.903 1.00 77.25 97 PRO A O 1
ATOM 711 N N . VAL A 1 98 ? -10.391 -7.988 13.168 1.00 82.31 98 VAL A N 1
ATOM 712 C CA . VAL A 1 98 ? -11.763 -7.555 13.441 1.00 82.31 98 VAL A CA 1
ATOM 713 C C . VAL A 1 98 ? -11.781 -6.800 14.766 1.00 82.31 98 VAL A C 1
ATOM 715 O O . VAL A 1 98 ? -11.389 -7.345 15.800 1.00 82.31 98 VAL A O 1
ATOM 718 N N . PHE A 1 99 ? -12.237 -5.552 14.738 1.00 84.94 99 PHE A N 1
ATOM 719 C CA . PHE A 1 99 ? -12.438 -4.737 15.936 1.00 84.94 99 PHE A CA 1
ATOM 720 C C . PHE A 1 99 ? -13.873 -4.884 16.430 1.00 84.94 99 PHE A C 1
ATOM 722 O O . PHE A 1 99 ? -14.776 -4.986 15.610 1.00 84.94 99 PHE A O 1
ATOM 729 N N . TYR A 1 100 ? -14.093 -4.888 17.745 1.00 85.38 100 TYR A N 1
ATOM 730 C CA . TYR A 1 100 ? -15.418 -5.084 18.347 1.00 85.38 100 TYR A CA 1
ATOM 731 C C . TYR A 1 100 ? -15.904 -3.831 19.086 1.00 85.38 100 TYR A C 1
ATOM 733 O O . TYR A 1 100 ? -15.101 -3.072 19.631 1.00 85.38 100 TYR A O 1
ATOM 741 N N . GLN A 1 101 ? -17.222 -3.652 19.158 1.00 84.88 101 GLN A N 1
ATOM 742 C CA . GLN A 1 101 ? -17.887 -2.601 19.927 1.00 84.88 101 GLN A CA 1
ATOM 743 C C . GLN A 1 101 ? -19.144 -3.109 20.632 1.00 84.88 101 GLN A C 1
ATOM 745 O O . GLN A 1 101 ? -19.803 -4.048 20.176 1.00 84.88 101 GLN A O 1
ATOM 750 N N . TRP A 1 102 ? -19.506 -2.453 21.733 1.00 83.81 102 TRP A N 1
ATOM 751 C CA . TRP A 1 102 ? -20.795 -2.662 22.387 1.00 83.81 102 TRP A CA 1
ATOM 752 C C . TRP A 1 102 ? -21.908 -1.927 21.631 1.00 83.81 102 TRP A C 1
ATOM 754 O O . TRP A 1 102 ? -22.105 -0.729 21.825 1.00 83.81 102 TRP A O 1
ATOM 764 N N . THR A 1 103 ? -22.674 -2.638 20.800 1.00 85.31 103 THR A N 1
ATOM 765 C CA . THR A 1 103 ? -23.789 -2.043 20.038 1.00 85.31 103 THR A CA 1
ATOM 766 C C . THR A 1 103 ? -24.995 -1.747 20.926 1.00 85.31 103 THR A C 1
ATOM 768 O O . THR A 1 103 ? -25.692 -0.749 20.745 1.00 85.31 103 THR A O 1
ATOM 771 N N . SER A 1 104 ? -25.283 -2.615 21.901 1.00 82.44 104 SER A N 1
ATOM 772 C CA . SER A 1 104 ? -26.348 -2.348 22.869 1.00 82.44 104 SER A CA 1
ATOM 773 C C . SER A 1 104 ? -26.104 -3.023 24.210 1.00 82.44 104 SER A C 1
ATOM 775 O O . SER A 1 104 ? -25.686 -4.177 24.273 1.00 82.44 104 SER A O 1
ATOM 777 N N . VAL A 1 105 ? -26.419 -2.308 25.290 1.00 84.06 105 VAL A N 1
ATOM 778 C CA . VAL A 1 105 ? -26.480 -2.846 26.651 1.00 84.06 105 VAL A CA 1
ATOM 779 C C . VAL A 1 105 ? -27.819 -2.437 27.243 1.00 84.06 105 VAL A C 1
ATOM 781 O O . VAL A 1 105 ? -28.140 -1.253 27.320 1.00 84.06 105 VAL A O 1
ATOM 784 N N . ARG A 1 106 ? -28.637 -3.422 27.612 1.00 80.31 106 ARG A N 1
ATOM 785 C CA . ARG A 1 106 ? -29.989 -3.217 28.138 1.00 80.31 106 ARG A CA 1
ATOM 786 C C . ARG A 1 106 ? -30.085 -3.810 29.533 1.00 80.31 106 ARG A C 1
ATOM 788 O O . ARG A 1 106 ? -29.776 -4.986 29.729 1.00 80.31 106 ARG A O 1
ATOM 795 N N . LEU A 1 107 ? -30.558 -2.996 30.468 1.00 73.25 107 LEU A N 1
ATOM 796 C CA . LEU A 1 107 ? -30.898 -3.388 31.828 1.00 73.25 107 LEU A CA 1
ATOM 797 C C . LEU A 1 107 ? -32.390 -3.166 32.045 1.00 73.25 107 LEU A C 1
ATOM 799 O O . LEU A 1 107 ? -32.899 -2.073 31.810 1.00 73.25 107 LEU A O 1
ATOM 803 N N . GLN A 1 108 ? -33.080 -4.192 32.520 1.00 75.00 108 GLN A N 1
ATOM 804 C CA . GLN A 1 108 ? -34.471 -4.109 32.937 1.00 75.00 108 GLN A CA 1
ATOM 805 C C . GLN A 1 108 ? -34.565 -4.571 34.387 1.00 75.00 108 GLN A C 1
ATOM 807 O O . GLN A 1 108 ? -34.220 -5.711 34.693 1.00 75.00 108 GLN A O 1
ATOM 812 N N . GLY A 1 109 ? -35.011 -3.680 35.269 1.00 66.62 109 GLY A N 1
ATOM 813 C CA . GLY A 1 109 ? -35.333 -3.988 36.659 1.00 66.62 109 GLY A CA 1
ATOM 814 C C . GLY A 1 109 ? -36.844 -4.010 36.857 1.00 66.62 109 GLY A C 1
ATOM 815 O O . GLY A 1 109 ? -37.549 -3.145 36.346 1.00 66.62 109 GLY A O 1
ATOM 816 N N . GLU A 1 110 ? -37.336 -4.999 37.586 1.00 71.44 110 GLU A N 1
ATOM 817 C CA . GLU A 1 110 ? -38.719 -5.111 38.031 1.00 71.44 110 GLU A CA 1
ATOM 818 C C . GLU A 1 110 ? -38.695 -5.276 39.550 1.00 71.44 110 GLU A C 1
ATOM 820 O O . GLU A 1 110 ? -38.074 -6.211 40.056 1.00 71.44 110 GLU A O 1
ATOM 825 N N . PHE A 1 111 ? -39.312 -4.348 40.278 1.00 64.12 111 PHE A N 1
ATOM 826 C CA . PHE A 1 111 ? -39.284 -4.318 41.738 1.00 64.12 111 PHE A CA 1
ATOM 827 C C . PHE A 1 111 ? -40.707 -4.410 42.275 1.00 64.12 111 PHE A C 1
ATOM 829 O O . PHE A 1 111 ? -41.566 -3.601 41.931 1.00 64.12 111 PHE A O 1
ATOM 836 N N . TYR A 1 112 ? -40.939 -5.406 43.118 1.00 59.91 112 TYR A N 1
ATOM 837 C CA . TYR A 1 112 ? -42.172 -5.613 43.855 1.00 59.91 112 TYR A CA 1
ATOM 838 C C . TYR A 1 112 ? -41.892 -5.345 45.326 1.00 59.91 112 TYR A C 1
ATOM 840 O O . TYR A 1 112 ? -41.058 -6.025 45.913 1.00 59.91 112 TYR A O 1
ATOM 848 N N . ALA A 1 113 ? -42.588 -4.383 45.920 1.00 57.41 113 ALA A N 1
ATOM 849 C CA . ALA A 1 113 ? -42.662 -4.228 47.366 1.00 57.41 113 ALA A CA 1
ATOM 850 C C . ALA A 1 113 ? -44.057 -4.673 47.819 1.00 57.41 113 ALA A C 1
ATOM 852 O O . ALA A 1 113 ? -45.064 -4.291 47.218 1.00 57.41 113 ALA A O 1
ATOM 853 N N . ARG A 1 114 ? -44.118 -5.531 48.832 1.00 48.72 114 ARG A N 1
ATOM 854 C CA . ARG A 1 114 ? -45.330 -5.888 49.570 1.00 48.72 114 ARG A CA 1
ATOM 855 C C . ARG A 1 114 ? -45.064 -5.618 51.039 1.00 48.72 114 ARG A C 1
ATOM 857 O O . ARG A 1 114 ? -43.986 -5.972 51.481 1.00 48.72 114 ARG A O 1
ATOM 864 N N . GLU A 1 115 ? -46.040 -5.076 51.749 1.00 46.41 115 GLU A N 1
ATOM 865 C CA . GLU A 1 115 ? -46.065 -4.978 53.210 1.00 46.41 115 GLU A CA 1
ATOM 866 C C . GLU A 1 115 ? -47.221 -5.823 53.754 1.00 46.41 115 GLU A C 1
ATOM 868 O O . GLU A 1 115 ? -48.209 -6.107 53.073 1.00 46.41 115 GLU A O 1
ATOM 873 N N . PHE A 1 116 ? -47.094 -6.234 54.999 1.00 43.06 116 PHE A N 1
ATOM 874 C CA . PHE A 1 116 ? -48.142 -6.740 55.891 1.00 43.06 116 PHE A CA 1
ATOM 875 C C . PHE A 1 116 ? -47.777 -5.997 57.205 1.00 43.06 116 PHE A C 1
ATOM 877 O O . PHE A 1 116 ? -46.585 -5.759 57.383 1.00 43.06 116 PHE A O 1
ATOM 884 N N . ALA A 1 117 ? -48.745 -5.692 58.101 1.00 41.41 117 ALA A N 1
ATOM 885 C CA . ALA A 1 117 ? -48.730 -4.992 59.432 1.00 41.41 117 ALA A CA 1
ATOM 886 C C . ALA A 1 117 ? -48.952 -5.776 60.792 1.00 41.41 117 ALA A C 1
ATOM 888 O O . ALA A 1 117 ? -50.125 -5.938 61.086 1.00 41.41 117 ALA A O 1
ATOM 889 N N . ALA A 1 118 ? -47.987 -6.262 61.634 1.00 41.06 118 ALA A N 1
ATOM 890 C CA . ALA A 1 118 ? -48.116 -7.205 62.790 1.00 41.06 118 ALA A CA 1
ATOM 891 C C . ALA A 1 118 ? -47.830 -6.516 64.092 1.00 41.06 118 ALA A C 1
ATOM 893 O O . ALA A 1 118 ? -46.759 -6.666 64.680 1.00 41.06 118 ALA A O 1
ATOM 894 N N . SER A 1 119 ? -48.820 -5.802 64.579 1.00 40.22 119 SER A N 1
ATOM 895 C CA . SER A 1 119 ? -48.811 -5.350 65.951 1.00 40.22 119 SER A CA 1
ATOM 896 C C . SER A 1 119 ? -49.347 -6.467 66.863 1.00 40.22 119 SER A C 1
ATOM 898 O O . SER A 1 119 ? -50.405 -7.049 66.659 1.00 40.22 119 SER A O 1
ATOM 900 N N . SER A 1 120 ? -48.609 -6.830 67.903 1.00 39.56 120 SER A N 1
ATOM 901 C CA . SER A 1 120 ? -49.210 -7.476 69.071 1.00 39.56 120 SER A CA 1
ATOM 902 C C . SER A 1 120 ? -48.772 -6.682 70.278 1.00 39.56 120 SER A C 1
ATOM 904 O O . SER A 1 120 ? -47.715 -6.924 70.858 1.00 39.56 120 SER A O 1
ATOM 906 N N . GLU A 1 121 ? -49.577 -5.684 70.623 1.00 36.31 121 GLU A N 1
ATOM 907 C CA . GLU A 1 121 ? -49.419 -4.936 71.859 1.00 36.31 121 GLU A CA 1
ATOM 908 C C . GLU A 1 121 ? -50.034 -5.716 73.021 1.00 36.31 121 GLU A C 1
ATOM 910 O O . GLU A 1 121 ? -51.194 -6.125 72.997 1.00 36.31 121 GLU A O 1
ATOM 915 N N . THR A 1 122 ? -49.244 -5.915 74.075 1.00 36.94 122 THR A N 1
ATOM 916 C CA . THR A 1 122 ? -49.745 -6.380 75.371 1.00 36.94 122 THR A CA 1
ATOM 917 C C . THR A 1 122 ? -49.597 -5.243 76.371 1.00 36.94 122 THR A C 1
ATOM 919 O O . THR A 1 122 ? -48.541 -5.067 76.977 1.00 36.94 122 THR A O 1
ATOM 922 N N . THR A 1 123 ? -50.650 -4.450 76.556 1.00 37.94 123 THR A N 1
ATOM 923 C CA . THR A 1 123 ? -50.678 -3.403 77.584 1.00 37.94 123 THR A CA 1
ATOM 924 C C . THR A 1 123 ? -51.234 -3.978 78.882 1.00 37.94 123 THR A C 1
ATOM 926 O O . THR A 1 123 ? -52.372 -4.436 78.937 1.00 37.94 123 THR A O 1
ATOM 929 N N . SER A 1 124 ? -50.438 -3.943 79.951 1.00 36.56 124 SER A N 1
ATOM 930 C CA . SER A 1 124 ? -50.886 -4.304 81.301 1.00 36.56 124 SER A CA 1
ATOM 931 C C . SER A 1 124 ? -50.971 -3.042 82.154 1.00 36.56 124 SER A C 1
ATOM 933 O O . SER A 1 124 ? -49.946 -2.439 82.462 1.00 36.56 124 SER A O 1
ATOM 935 N N . ALA A 1 125 ? -52.181 -2.635 82.541 1.00 38.06 125 ALA A N 1
ATOM 936 C CA . ALA A 1 125 ? -52.400 -1.525 83.468 1.00 38.06 125 ALA A CA 1
ATOM 937 C C . ALA A 1 125 ? -53.017 -2.047 84.770 1.00 38.06 125 ALA A C 1
ATOM 939 O O . ALA A 1 125 ? -54.024 -2.754 84.744 1.00 38.06 125 ALA A O 1
ATOM 940 N N . TYR A 1 126 ? -52.418 -1.687 85.907 1.00 36.56 126 TYR A N 1
ATOM 941 C CA . TYR A 1 126 ? -52.952 -1.990 87.233 1.00 36.56 126 TYR A CA 1
ATOM 942 C C . TYR A 1 126 ? -53.541 -0.716 87.848 1.00 36.56 126 TYR A C 1
ATOM 944 O O . TYR A 1 126 ? -52.932 0.350 87.795 1.00 36.56 126 TYR A O 1
ATOM 952 N N . SER A 1 127 ? -54.729 -0.817 88.440 1.00 39.19 127 SER A N 1
ATOM 953 C CA . SER A 1 127 ? -55.314 0.257 89.243 1.00 39.19 127 SER A CA 1
ATOM 954 C C . SER A 1 127 ? -56.109 -0.343 90.395 1.00 39.19 127 SER A C 1
ATOM 956 O O . SER A 1 127 ? -56.923 -1.249 90.198 1.00 39.19 127 SER A O 1
ATOM 958 N N . GLY A 1 128 ? -55.856 0.161 91.601 1.00 38.38 128 GLY A N 1
ATOM 959 C CA . GLY A 1 128 ? -56.572 -0.203 92.814 1.00 38.38 128 GLY A CA 1
ATOM 960 C C . GLY A 1 128 ? -56.755 1.016 93.711 1.00 38.38 128 GLY A C 1
ATOM 961 O O . GLY A 1 128 ? -55.815 1.776 93.937 1.00 38.38 128 GLY A O 1
ATOM 962 N N . SER A 1 129 ? -57.968 1.191 94.231 1.00 36.16 129 SER A N 1
ATOM 963 C CA . SER A 1 129 ? -58.332 2.229 95.198 1.00 36.16 129 SER A CA 1
ATOM 964 C C . SER A 1 129 ? -59.115 1.605 96.355 1.00 36.16 129 SER A C 1
ATOM 966 O O . SER A 1 129 ? -60.071 0.868 96.114 1.00 36.16 129 SER A O 1
ATOM 968 N N . ASN A 1 130 ? -58.733 1.917 97.598 1.00 34.09 130 ASN A N 1
ATOM 969 C CA . ASN A 1 130 ? -59.374 1.412 98.816 1.00 34.09 130 ASN A CA 1
ATOM 970 C C . ASN A 1 130 ? -60.420 2.395 99.353 1.00 34.09 130 ASN A C 1
ATOM 972 O O . ASN A 1 130 ? -60.084 3.535 99.672 1.00 34.09 130 ASN A O 1
ATOM 976 N N . PHE A 1 131 ? -61.652 1.926 99.565 1.00 35.75 131 PHE A N 1
ATOM 977 C CA . PHE A 1 131 ? -62.619 2.603 100.430 1.00 35.75 131 PHE A CA 1
ATOM 978 C C . PHE A 1 131 ? -63.627 1.607 101.024 1.00 35.75 131 PHE A C 1
ATOM 980 O O . PHE A 1 131 ? -64.251 0.849 100.286 1.00 35.75 131 PHE A O 1
ATOM 987 N N . GLY A 1 132 ? -63.801 1.614 102.351 1.00 34.84 132 GLY A N 1
ATOM 988 C CA . GLY A 1 132 ? -64.808 0.804 103.043 1.00 34.84 132 GLY A CA 1
ATOM 989 C C . GLY A 1 132 ? -64.909 1.132 104.534 1.00 34.84 132 GLY A C 1
ATOM 990 O O . GLY A 1 132 ? -64.030 0.779 105.311 1.00 34.84 132 GLY A O 1
ATOM 991 N N . LEU A 1 133 ? -65.976 1.848 104.888 1.00 33.41 133 LEU A N 1
ATOM 992 C CA . LEU A 1 133 ? -66.290 2.474 106.175 1.00 33.41 133 LEU A CA 1
ATOM 993 C C . LEU A 1 133 ? -67.084 1.522 107.110 1.00 33.41 133 LEU A C 1
ATOM 995 O O . LEU A 1 133 ? -67.759 0.608 106.653 1.00 33.41 133 LEU A O 1
ATOM 999 N N . PHE A 1 134 ? -66.998 1.781 108.417 1.00 40.91 134 PHE A N 1
ATOM 1000 C CA . PHE A 1 134 ? -67.481 1.024 109.587 1.00 40.91 134 PHE A CA 1
ATOM 1001 C C . PHE A 1 134 ? -68.973 0.626 109.626 1.00 40.91 134 PHE A C 1
ATOM 1003 O O . PHE A 1 134 ? -69.842 1.371 109.181 1.00 40.91 134 PHE A O 1
ATOM 1010 N N . GLY A 1 135 ? -69.269 -0.475 110.331 1.00 35.09 135 GLY A N 1
ATOM 1011 C CA . GLY A 1 135 ? -70.609 -0.829 110.811 1.00 35.09 135 GLY A CA 1
ATOM 1012 C C . GLY A 1 135 ? -70.552 -1.490 112.193 1.00 35.09 135 GLY A C 1
ATOM 1013 O O . GLY A 1 135 ? -70.054 -2.601 112.333 1.00 35.09 135 GLY A O 1
ATOM 1014 N N . SER A 1 136 ? -71.029 -0.770 113.209 1.00 35.47 136 SER A N 1
ATOM 1015 C CA . SER A 1 136 ? -71.167 -1.181 114.613 1.00 35.47 136 SER A CA 1
ATOM 1016 C C . SER A 1 136 ? -72.226 -2.282 114.783 1.00 35.47 136 SER A C 1
ATOM 1018 O O . SER A 1 136 ? -73.336 -2.136 114.277 1.00 35.47 136 SER A O 1
ATOM 1020 N N . GLY A 1 137 ? -71.914 -3.356 115.518 1.00 34.25 137 GLY A N 1
ATOM 1021 C CA . GLY A 1 137 ? -72.883 -4.397 115.876 1.00 34.25 137 GLY A CA 1
ATOM 1022 C C . GLY A 1 137 ? -72.297 -5.470 116.797 1.00 34.25 137 GLY A C 1
ATOM 1023 O O . GLY A 1 137 ? -71.333 -6.143 116.451 1.00 34.25 137 GLY A O 1
ATOM 1024 N N . VAL A 1 138 ? -72.875 -5.606 117.990 1.00 36.59 138 VAL A N 1
ATOM 1025 C CA . VAL A 1 138 ? -72.519 -6.574 119.039 1.00 36.59 138 VAL A CA 1
ATOM 1026 C C . VAL A 1 138 ? -73.064 -7.964 118.691 1.00 36.59 138 VAL A C 1
ATOM 1028 O O . VAL A 1 138 ? -74.276 -8.117 118.583 1.00 36.59 138 VAL A O 1
ATOM 1031 N N . SER A 1 139 ? -72.214 -8.995 118.638 1.00 33.34 139 SER A N 1
ATOM 1032 C CA . SER A 1 139 ? -72.626 -10.376 118.944 1.00 33.34 139 SER A CA 1
ATOM 1033 C C . SER A 1 139 ? -71.425 -11.237 119.342 1.00 33.34 139 SER A C 1
ATOM 1035 O O . SER A 1 139 ? -70.531 -11.510 118.544 1.00 33.34 139 SER A O 1
ATOM 1037 N N . MET A 1 140 ? -71.420 -11.628 120.613 1.00 36.62 140 MET A N 1
ATOM 1038 C CA . MET A 1 140 ? -70.494 -12.572 121.226 1.00 36.62 140 MET A CA 1
ATOM 1039 C C . MET A 1 140 ? -70.731 -14.002 120.694 1.00 36.62 140 MET A C 1
ATOM 1041 O O . MET A 1 140 ? -71.854 -14.337 120.326 1.00 36.62 140 MET A O 1
ATOM 1045 N N . PHE A 1 141 ? -69.689 -14.839 120.799 1.00 36.34 141 PHE A N 1
ATOM 1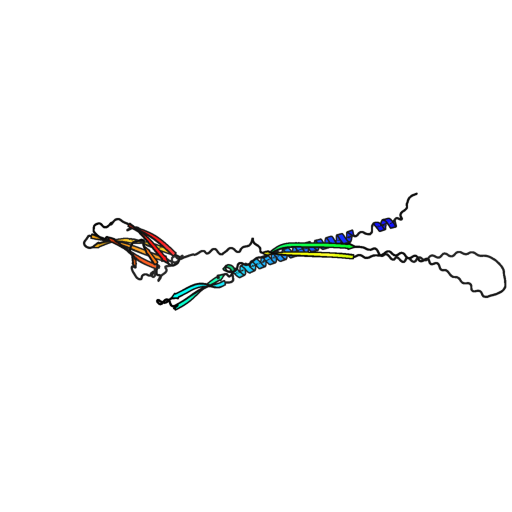046 C CA . PHE A 1 141 ? -69.680 -16.315 120.759 1.00 36.34 141 PHE A CA 1
ATOM 1047 C C . PHE A 1 141 ? -69.403 -17.016 119.398 1.00 36.34 141 PHE A C 1
ATOM 1049 O O . PHE A 1 141 ? -70.247 -17.059 118.515 1.00 36.34 141 PHE A O 1
ATOM 1056 N N . PHE A 1 142 ? -68.231 -17.683 119.355 1.00 35.62 142 PHE A N 1
ATOM 1057 C CA . PHE A 1 142 ? -67.752 -18.778 118.473 1.00 35.62 142 PHE A CA 1
ATOM 1058 C C . PHE A 1 142 ? -66.900 -18.467 117.213 1.00 35.62 142 PHE A C 1
ATOM 1060 O O . PHE A 1 142 ? -67.419 -18.189 116.140 1.00 35.62 142 PHE A O 1
ATOM 1067 N N . GLY A 1 143 ? -65.579 -18.722 117.332 1.00 33.12 143 GLY A N 1
ATOM 1068 C CA . GLY A 1 143 ? -64.713 -19.258 116.258 1.00 33.12 143 GLY A CA 1
ATOM 1069 C C . GLY A 1 143 ? -63.560 -18.355 115.765 1.00 33.12 143 GLY A C 1
ATOM 1070 O O . GLY A 1 143 ? -63.814 -17.202 115.427 1.00 33.12 143 GLY A O 1
ATOM 1071 N N . PRO A 1 144 ? -62.297 -18.840 115.663 1.00 36.25 144 PRO A N 1
ATOM 1072 C CA . PRO A 1 144 ? -61.194 -18.074 115.083 1.00 36.25 144 PRO A CA 1
ATOM 1073 C C . PRO A 1 144 ? -61.313 -18.086 113.551 1.00 36.25 144 PRO A C 1
ATOM 1075 O O . PRO A 1 144 ? -60.742 -18.934 112.871 1.00 36.25 144 PRO A O 1
ATOM 1078 N N . GLY A 1 145 ? -62.103 -17.168 113.001 1.00 33.72 145 GLY A N 1
ATOM 1079 C CA . GLY A 1 145 ? -62.162 -16.919 111.562 1.00 33.72 145 GLY A CA 1
ATOM 1080 C C . GLY A 1 145 ? -61.119 -15.879 111.165 1.00 33.72 145 GLY A C 1
ATOM 1081 O O . GLY A 1 145 ? -61.216 -14.727 111.580 1.00 33.72 145 GLY A O 1
ATOM 1082 N N . MET A 1 146 ? -60.111 -16.284 110.388 1.00 38.75 146 MET A N 1
ATOM 1083 C CA . MET A 1 146 ? -59.097 -15.386 109.826 1.00 38.75 146 MET A CA 1
ATOM 1084 C C . MET A 1 146 ? -59.736 -14.229 109.049 1.00 38.75 146 MET A C 1
ATOM 1086 O O . MET A 1 146 ? -60.528 -14.440 108.131 1.00 38.75 146 MET A O 1
ATOM 1090 N N . VAL A 1 147 ? -59.301 -13.010 109.364 1.00 36.94 147 VAL A N 1
ATOM 1091 C CA . VAL A 1 147 ? -59.486 -11.835 108.512 1.00 36.94 147 VAL A CA 1
ATOM 1092 C C . VAL A 1 147 ? -58.586 -12.015 107.290 1.00 36.94 147 VAL A C 1
ATOM 1094 O O . VAL A 1 147 ? -57.363 -12.017 107.416 1.00 36.94 147 VAL A O 1
ATOM 1097 N N . THR A 1 148 ? -59.181 -12.200 106.114 1.00 37.81 148 THR A N 1
ATOM 1098 C CA . THR A 1 148 ? -58.451 -12.266 104.844 1.00 37.81 148 THR A CA 1
ATOM 1099 C C . THR A 1 148 ? -58.634 -10.953 104.093 1.00 37.81 148 THR A C 1
ATOM 1101 O O . THR A 1 148 ? -59.728 -10.590 103.673 1.00 37.81 148 THR A O 1
ATOM 1104 N N . SER A 1 149 ? -57.541 -10.208 103.962 1.00 34.72 149 SER A N 1
ATOM 1105 C CA . SER A 1 149 ? -57.428 -9.051 103.080 1.00 34.72 149 SER A CA 1
ATOM 1106 C C . SER A 1 149 ? -56.869 -9.520 101.739 1.00 34.72 149 SER A C 1
ATOM 1108 O O . SER A 1 149 ? -55.739 -10.004 101.690 1.00 34.72 149 SER A O 1
ATOM 1110 N N . GLY A 1 150 ? -57.632 -9.374 100.659 1.00 42.66 150 GLY A N 1
ATOM 1111 C CA . GLY A 1 150 ? -57.154 -9.652 99.308 1.00 42.66 150 GLY A CA 1
ATOM 1112 C C . GLY A 1 150 ? -57.581 -8.548 98.353 1.00 42.66 150 GLY A C 1
ATOM 1113 O O . GLY A 1 150 ? -58.751 -8.173 98.330 1.00 42.66 150 GLY A O 1
ATOM 1114 N N . SER A 1 151 ? -56.635 -8.030 97.574 1.00 36.56 151 SER A N 1
ATOM 1115 C CA . SER A 1 151 ? -56.905 -7.168 96.428 1.00 36.56 151 SER A CA 1
ATOM 1116 C C . SER A 1 151 ? -56.450 -7.867 95.152 1.00 36.56 151 SER A C 1
ATOM 1118 O O . SER A 1 151 ? -55.383 -8.475 95.098 1.00 36.56 151 SER A O 1
ATOM 1120 N N . GLY A 1 152 ? -57.272 -7.770 94.115 1.00 43.75 152 GLY A N 1
ATOM 1121 C CA . GLY A 1 152 ? -56.909 -8.211 92.780 1.00 43.75 152 GLY A CA 1
ATOM 1122 C C . GLY A 1 152 ? -57.958 -7.772 91.774 1.00 43.75 152 GLY A C 1
ATOM 1123 O O . GLY A 1 152 ? -59.120 -8.154 91.883 1.00 43.75 152 GLY A O 1
ATOM 1124 N N . SER A 1 153 ? -57.547 -6.972 90.797 1.00 44.81 153 SER A N 1
ATOM 1125 C CA . SER A 1 153 ? -58.284 -6.770 89.556 1.00 44.81 153 SER A CA 1
ATOM 1126 C C . SER A 1 153 ? -57.359 -7.126 88.398 1.00 44.81 153 SER A C 1
ATOM 1128 O O . SER A 1 153 ? -56.158 -6.860 88.430 1.00 44.81 153 SER A O 1
ATOM 1130 N N . GLY A 1 154 ? -57.923 -7.765 87.381 1.00 39.66 154 GLY A N 1
ATOM 1131 C CA . GLY A 1 154 ? -57.234 -8.046 86.136 1.00 39.66 154 GLY A CA 1
ATOM 1132 C C . GLY A 1 154 ? -58.265 -8.158 85.031 1.00 39.66 154 GLY A C 1
ATOM 1133 O O . GLY A 1 154 ? -59.130 -9.028 85.082 1.00 39.66 154 GLY A O 1
ATOM 1134 N N . SER A 1 155 ? -58.185 -7.276 84.044 1.00 47.44 155 SER A N 1
ATOM 1135 C CA . SER A 1 155 ? -58.820 -7.475 82.745 1.00 47.44 155 SER A CA 1
ATOM 1136 C C . SER A 1 155 ? -57.719 -7.650 81.709 1.00 47.44 155 SER A C 1
ATOM 1138 O O . SER A 1 155 ? -56.839 -6.798 81.608 1.00 47.44 155 SER A O 1
ATOM 1140 N N . SER A 1 156 ? -57.774 -8.744 80.954 1.00 39.88 156 SER A N 1
ATOM 1141 C CA . SER A 1 156 ? -56.893 -9.009 79.817 1.00 39.88 156 SER A CA 1
ATOM 1142 C C . SER A 1 156 ? -57.704 -8.841 78.538 1.00 39.88 156 SER A C 1
ATOM 1144 O O . SER A 1 156 ? -58.751 -9.470 78.396 1.00 39.88 156 SER A O 1
ATOM 1146 N N . THR A 1 157 ? -57.243 -7.982 77.632 1.00 44.03 157 THR A N 1
ATOM 1147 C CA . THR A 1 157 ? -57.743 -7.915 76.253 1.00 44.03 157 THR A CA 1
ATOM 1148 C C . THR A 1 157 ? -56.541 -8.065 75.332 1.00 44.03 157 THR A C 1
ATOM 1150 O O . THR A 1 157 ? -55.536 -7.387 75.528 1.00 44.03 157 THR A O 1
ATOM 1153 N N . THR A 1 158 ? -56.633 -8.971 74.361 1.00 39.62 158 THR A N 1
ATOM 1154 C CA . THR A 1 158 ? -55.581 -9.244 73.376 1.00 39.62 158 THR A CA 1
ATOM 1155 C C . THR A 1 158 ? -56.072 -8.791 72.009 1.00 39.62 158 THR A C 1
ATOM 1157 O O . THR A 1 158 ? -57.116 -9.252 71.551 1.00 39.62 158 THR A O 1
ATOM 1160 N N . THR A 1 159 ? -55.322 -7.908 71.359 1.00 44.50 159 THR A N 1
ATOM 1161 C CA . THR A 1 159 ? -55.526 -7.506 69.961 1.00 44.50 159 THR A CA 1
ATOM 1162 C C . THR A 1 159 ? -54.290 -7.876 69.149 1.00 44.50 159 THR A C 1
ATOM 1164 O O . THR A 1 159 ? -53.165 -7.747 69.628 1.00 44.50 159 THR A O 1
ATOM 1167 N N . THR A 1 160 ? -54.509 -8.397 67.943 1.00 39.19 160 THR A N 1
ATOM 1168 C CA . THR A 1 160 ? -53.473 -8.924 67.047 1.00 39.19 160 THR A CA 1
ATOM 1169 C C . THR A 1 160 ? -53.651 -8.277 65.680 1.00 39.19 160 THR A C 1
ATOM 1171 O O . THR A 1 160 ? -54.640 -8.546 65.006 1.00 39.19 160 THR A O 1
ATOM 1174 N N . ASP A 1 161 ? -52.694 -7.465 65.265 1.00 41.09 161 ASP A N 1
ATOM 1175 C CA . ASP A 1 161 ? -52.456 -7.088 63.875 1.00 41.09 161 ASP A CA 1
ATOM 1176 C C . ASP A 1 161 ? -51.349 -8.008 63.313 1.00 41.09 161 ASP A C 1
ATOM 1178 O O . ASP A 1 161 ? -50.568 -8.569 64.094 1.00 41.09 161 ASP A O 1
ATOM 1182 N N . VAL A 1 162 ? -51.245 -8.209 61.982 1.00 43.16 162 VAL A N 1
ATOM 1183 C CA . VAL A 1 162 ? -50.248 -9.115 61.332 1.00 43.16 162 VAL A CA 1
ATOM 1184 C C . VAL A 1 162 ? -49.405 -8.535 60.115 1.00 43.16 162 VAL A C 1
ATOM 1186 O O . VAL A 1 162 ? -50.024 -8.060 59.161 1.00 43.16 162 VAL A O 1
ATOM 1189 N N . SER A 1 163 ? -48.024 -8.591 60.132 1.00 43.75 163 SER A N 1
ATOM 1190 C CA . SER A 1 163 ? -46.965 -7.943 59.276 1.00 43.75 163 SER A CA 1
ATOM 1191 C C . SER A 1 163 ? -45.847 -8.758 58.684 1.00 43.75 163 SER A C 1
ATOM 1193 O O . SER A 1 163 ? -45.246 -9.588 59.342 1.00 43.75 163 SER A O 1
ATOM 1195 N N . THR A 1 164 ? -45.605 -8.506 57.395 1.00 44.34 164 THR A N 1
ATOM 1196 C CA . THR A 1 164 ? -44.727 -9.187 56.429 1.00 44.34 164 THR A CA 1
ATOM 1197 C C . THR A 1 164 ? -44.421 -8.223 55.280 1.00 44.34 164 THR A C 1
ATOM 1199 O O . THR A 1 164 ? -45.127 -8.167 54.268 1.00 44.34 164 THR A O 1
ATOM 1202 N N . ASP A 1 165 ? -43.297 -7.540 55.398 1.00 49.09 165 ASP A N 1
ATOM 1203 C CA . ASP A 1 165 ? -42.654 -6.910 54.257 1.00 49.09 165 ASP A CA 1
ATOM 1204 C C . ASP A 1 165 ? -41.944 -7.949 53.382 1.00 49.09 165 ASP A C 1
ATOM 1206 O O . ASP A 1 165 ? -41.098 -8.716 53.841 1.00 49.09 165 ASP A O 1
ATOM 1210 N N . VAL A 1 166 ? -42.288 -7.989 52.097 1.00 50.56 166 VAL A N 1
ATOM 1211 C CA . VAL A 1 166 ? -41.654 -8.800 51.059 1.00 50.56 166 VAL A CA 1
ATOM 1212 C C . VAL A 1 166 ? -41.286 -7.894 49.887 1.00 50.56 166 VAL A C 1
ATOM 1214 O O . VAL A 1 166 ? -42.128 -7.544 49.060 1.00 50.56 166 VAL A O 1
ATOM 1217 N N . SER A 1 167 ? -40.000 -7.562 49.772 1.00 51.81 167 SER A N 1
ATOM 1218 C CA . SER A 1 167 ? -39.436 -6.914 48.586 1.00 51.81 167 SER A CA 1
ATOM 1219 C C . SER A 1 167 ? -38.792 -7.951 47.656 1.00 51.81 167 SER A C 1
ATOM 1221 O O . SER A 1 167 ? -37.832 -8.621 48.038 1.00 5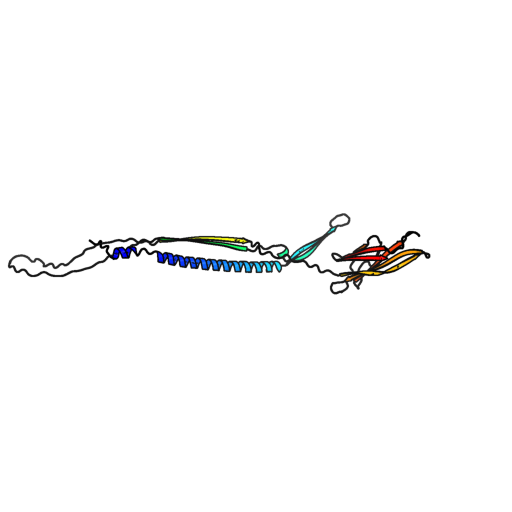1.81 167 SER A O 1
ATOM 1223 N N . LEU A 1 168 ? -39.285 -8.083 46.425 1.00 60.34 168 LEU A N 1
ATOM 1224 C CA . LEU A 1 168 ? -38.750 -8.957 45.379 1.00 60.34 168 LEU A CA 1
ATOM 1225 C C . LEU A 1 168 ? -38.288 -8.112 44.191 1.00 60.34 168 LEU A C 1
ATOM 1227 O O . LEU A 1 168 ? -39.087 -7.440 43.547 1.00 60.34 168 LEU A O 1
ATOM 1231 N N . GLY A 1 169 ? -36.997 -8.169 43.873 1.00 60.00 169 GLY A N 1
ATOM 1232 C CA . GLY A 1 169 ? -36.428 -7.544 42.680 1.00 60.00 169 GLY A CA 1
ATOM 1233 C C . GLY A 1 169 ? -36.029 -8.589 41.641 1.00 60.00 169 GLY A C 1
ATOM 1234 O O . GLY A 1 169 ? -35.374 -9.576 41.973 1.00 60.00 169 GLY A O 1
ATOM 1235 N N . ARG A 1 170 ? -36.370 -8.367 40.371 1.00 69.62 170 ARG A N 1
ATOM 1236 C CA . ARG A 1 170 ? -35.866 -9.135 39.229 1.00 69.62 170 ARG A CA 1
ATOM 1237 C C . ARG A 1 170 ? -35.100 -8.213 38.295 1.00 69.62 170 ARG A C 1
ATOM 1239 O O . ARG A 1 170 ? -35.618 -7.192 37.862 1.00 69.62 170 ARG A O 1
ATOM 1246 N N . ILE A 1 171 ? -33.885 -8.609 37.932 1.00 69.31 171 ILE A N 1
ATOM 1247 C CA . ILE A 1 171 ? -33.062 -7.884 36.961 1.00 69.31 171 ILE A CA 1
ATOM 1248 C C . ILE A 1 171 ? -32.830 -8.782 35.747 1.00 69.31 171 ILE A C 1
ATOM 1250 O O . ILE A 1 171 ? -32.518 -9.966 35.881 1.00 69.31 171 ILE A O 1
ATOM 1254 N N . ARG A 1 172 ? -32.988 -8.219 34.550 1.00 74.06 172 ARG A N 1
ATOM 1255 C CA . ARG A 1 172 ? -32.565 -8.815 33.282 1.00 74.06 172 ARG A CA 1
ATOM 1256 C C . ARG A 1 172 ? -31.531 -7.905 32.638 1.00 74.06 172 ARG A C 1
ATOM 1258 O O . ARG A 1 172 ? -31.779 -6.715 32.460 1.00 74.06 172 ARG A O 1
ATOM 1265 N N . ALA A 1 173 ? -30.394 -8.483 32.279 1.00 75.81 173 ALA A N 1
ATOM 1266 C CA . ALA A 1 173 ? -29.332 -7.807 31.554 1.00 75.81 173 ALA A CA 1
ATOM 1267 C C . ALA A 1 173 ? -29.112 -8.510 30.213 1.00 75.81 173 ALA A C 1
ATOM 1269 O O . ALA A 1 173 ? -29.084 -9.739 30.151 1.00 75.81 173 ALA A O 1
ATOM 1270 N N . SER A 1 174 ? -28.952 -7.734 29.148 1.00 83.12 174 SER A N 1
ATOM 1271 C CA . SER A 1 174 ? -28.535 -8.233 27.836 1.00 83.12 174 SER A CA 1
ATOM 1272 C C . SER A 1 174 ? -27.523 -7.271 27.234 1.00 83.12 174 SER A C 1
ATOM 1274 O O . SER A 1 174 ? -27.728 -6.059 27.296 1.00 83.12 174 SER A O 1
ATOM 1276 N N . ALA A 1 175 ? -26.448 -7.807 26.669 1.00 83.38 175 ALA A N 1
ATOM 1277 C CA . ALA A 1 175 ? -25.406 -7.043 26.001 1.00 83.38 175 ALA A CA 1
ATOM 1278 C C . ALA A 1 175 ? -25.118 -7.673 24.637 1.00 83.38 175 ALA A C 1
ATOM 1280 O O . ALA A 1 175 ? -25.109 -8.899 24.511 1.00 83.38 175 ALA A O 1
ATOM 1281 N N . LEU A 1 176 ? -24.903 -6.829 23.635 1.00 87.69 176 LEU A N 1
ATOM 1282 C CA . LEU A 1 176 ? -24.586 -7.215 22.268 1.00 87.69 176 LEU A CA 1
ATOM 1283 C C . LEU A 1 176 ? -23.229 -6.618 21.896 1.00 87.69 176 LEU A C 1
ATOM 1285 O O . LEU A 1 176 ? -23.064 -5.397 21.925 1.00 87.69 176 LEU A O 1
ATOM 1289 N N . LEU A 1 177 ? -22.282 -7.499 21.581 1.00 88.75 177 LEU A N 1
ATOM 1290 C CA . LEU A 1 177 ? -20.950 -7.163 21.094 1.00 88.75 177 LEU A CA 1
ATOM 1291 C C . LEU A 1 177 ? -20.876 -7.553 19.619 1.00 88.75 177 LEU A C 1
ATOM 1293 O O . LEU A 1 177 ? -21.102 -8.717 19.287 1.00 88.75 177 LEU A O 1
ATOM 1297 N N . GLU A 1 178 ? -20.550 -6.602 18.754 1.00 88.19 178 GLU A N 1
ATOM 1298 C CA . GLU A 1 178 ? -20.482 -6.817 17.307 1.00 88.19 178 GLU A CA 1
ATOM 1299 C C . GLU A 1 178 ? -19.193 -6.231 16.726 1.00 88.19 178 GLU A C 1
ATOM 1301 O O . GLU A 1 178 ? -18.581 -5.353 17.344 1.00 88.19 178 GLU A O 1
ATOM 1306 N N . PRO A 1 179 ? -18.755 -6.713 15.552 1.00 88.25 179 PRO A N 1
ATOM 1307 C CA . PRO A 1 179 ? -17.701 -6.068 14.785 1.00 88.25 179 PRO A CA 1
ATOM 1308 C C . PRO A 1 179 ? -17.994 -4.588 14.486 1.00 88.25 179 PRO A C 1
ATOM 1310 O O . PRO A 1 179 ? -19.145 -4.190 14.309 1.00 88.25 179 PRO A O 1
ATOM 1313 N N . ARG A 1 180 ? -16.942 -3.769 14.411 1.00 82.19 180 ARG A N 1
ATOM 1314 C CA . ARG A 1 180 ? -16.991 -2.411 13.857 1.00 82.19 180 ARG A CA 1
ATOM 1315 C C . ARG A 1 180 ? -16.772 -2.462 12.357 1.00 82.19 180 ARG A C 1
ATOM 1317 O O . ARG A 1 180 ? -15.700 -2.853 11.902 1.00 82.19 180 ARG A O 1
ATOM 1324 N N . ASP A 1 181 ? -17.753 -1.965 11.621 1.00 75.75 181 ASP A N 1
ATOM 1325 C CA . ASP A 1 181 ? -17.701 -1.893 10.159 1.00 75.75 181 ASP A CA 1
ATOM 1326 C C . ASP A 1 181 ? -17.082 -0.569 9.664 1.00 75.75 181 ASP A C 1
ATOM 1328 O O . ASP A 1 181 ? -16.764 -0.419 8.485 1.00 75.75 181 ASP A O 1
ATOM 1332 N N . ASP A 1 182 ? -16.910 0.410 10.557 1.00 70.31 182 ASP A N 1
ATOM 1333 C CA . ASP A 1 182 ? -16.419 1.760 10.259 1.00 70.31 182 ASP A CA 1
ATOM 1334 C C . ASP A 1 182 ? -14.892 1.902 10.374 1.00 70.31 182 ASP A C 1
ATOM 1336 O O . ASP A 1 182 ? -14.318 2.866 9.861 1.00 70.31 182 ASP A O 1
ATOM 1340 N N . VAL A 1 183 ? -14.216 0.953 11.027 1.00 68.44 183 VAL A N 1
ATOM 1341 C CA . VAL A 1 183 ? -12.765 0.992 11.251 1.00 68.44 183 VAL A CA 1
ATOM 1342 C C . VAL A 1 183 ? -12.085 -0.091 10.425 1.00 68.44 183 VAL A C 1
ATOM 1344 O O . VAL A 1 183 ? -11.969 -1.241 10.835 1.00 68.44 183 VAL A O 1
ATOM 1347 N N . GLY A 1 184 ? -11.591 0.304 9.253 1.00 66.56 184 GLY A N 1
ATOM 1348 C CA . GLY A 1 184 ? -10.722 -0.516 8.414 1.00 66.56 184 GLY A CA 1
ATOM 1349 C C . GLY A 1 184 ? -9.271 -0.053 8.498 1.00 66.56 184 GLY A C 1
ATOM 1350 O O . GLY A 1 184 ? -8.989 1.146 8.537 1.00 66.56 184 GLY A O 1
ATOM 1351 N N . ILE A 1 185 ? -8.328 -0.995 8.487 1.00 70.94 185 ILE A N 1
ATOM 1352 C CA . ILE A 1 185 ? -6.909 -0.654 8.373 1.00 70.94 185 ILE A CA 1
ATOM 1353 C C . ILE A 1 185 ? -6.618 -0.302 6.908 1.00 70.94 185 ILE A C 1
ATOM 1355 O O . ILE A 1 185 ? -6.875 -1.122 6.022 1.00 70.94 185 ILE A O 1
ATOM 1359 N N . PRO A 1 186 ? -6.085 0.897 6.610 1.00 65.06 186 PRO A N 1
ATOM 1360 C CA . PRO A 1 186 ? -5.756 1.254 5.241 1.00 65.06 186 PRO A CA 1
ATOM 1361 C C . PRO A 1 186 ? -4.656 0.330 4.716 1.00 65.06 186 PRO A C 1
ATOM 1363 O O . PRO A 1 186 ? -3.606 0.162 5.342 1.00 65.06 186 PRO A O 1
ATOM 1366 N N . LYS A 1 187 ? -4.883 -0.251 3.535 1.00 63.62 187 LYS A N 1
ATOM 1367 C CA . LYS A 1 187 ? -3.866 -1.064 2.864 1.00 63.62 187 LYS A CA 1
ATOM 1368 C C . LYS A 1 187 ? -2.647 -0.192 2.534 1.00 63.62 187 LYS A C 1
ATOM 1370 O O . LYS A 1 187 ? -2.810 0.966 2.144 1.00 63.62 187 LYS A O 1
ATOM 1375 N N . PRO A 1 188 ? -1.420 -0.719 2.678 1.00 56.59 188 PRO A N 1
ATOM 1376 C CA . PRO A 1 188 ? -0.218 0.065 2.445 1.00 56.59 188 PRO A CA 1
ATOM 1377 C C . PRO A 1 188 ? -0.126 0.502 0.979 1.00 56.59 188 PRO A C 1
ATOM 1379 O O . PRO A 1 188 ? -0.121 -0.325 0.066 1.00 56.59 188 PRO A O 1
ATOM 1382 N N . ASN A 1 189 ? 0.016 1.810 0.758 1.00 52.19 189 ASN A N 1
ATOM 1383 C CA . ASN A 1 189 ? 0.322 2.358 -0.559 1.00 52.19 189 ASN A CA 1
ATOM 1384 C C . ASN A 1 189 ? 1.749 1.953 -0.951 1.00 52.19 189 ASN A C 1
ATOM 1386 O O . ASN A 1 189 ? 2.726 2.388 -0.337 1.00 52.19 189 ASN A O 1
ATOM 1390 N N . GLN A 1 190 ? 1.886 1.118 -1.979 1.00 53.16 190 GLN A N 1
ATOM 1391 C CA . GLN A 1 190 ? 3.194 0.713 -2.482 1.00 53.16 190 GLN A CA 1
ATOM 1392 C C . GLN A 1 190 ? 3.764 1.804 -3.392 1.00 53.16 190 GLN A C 1
ATOM 1394 O O . GLN A 1 190 ? 3.256 2.054 -4.481 1.00 53.16 190 GLN A O 1
ATOM 1399 N N . VAL A 1 191 ? 4.850 2.448 -2.959 1.00 49.78 191 VAL A N 1
ATOM 1400 C CA . VAL A 1 191 ? 5.602 3.392 -3.796 1.00 49.78 191 VAL A CA 1
ATOM 1401 C C . VAL A 1 191 ? 6.845 2.691 -4.325 1.00 49.78 191 VAL A C 1
ATOM 1403 O O . VAL A 1 191 ? 7.836 2.524 -3.613 1.00 49.78 191 VAL A O 1
ATOM 1406 N N . ILE A 1 192 ? 6.807 2.292 -5.594 1.00 57.41 192 ILE A N 1
ATOM 1407 C CA . ILE A 1 192 ? 7.960 1.698 -6.273 1.00 57.41 192 ILE A CA 1
ATOM 1408 C C . ILE A 1 192 ? 8.912 2.831 -6.673 1.00 57.41 192 ILE A C 1
ATOM 1410 O O . ILE A 1 192 ? 8.592 3.664 -7.517 1.00 57.41 192 ILE A O 1
ATOM 1414 N N . ARG A 1 193 ? 10.096 2.888 -6.050 1.00 59.81 193 ARG A N 1
ATOM 1415 C CA . ARG A 1 193 ? 11.163 3.843 -6.400 1.00 59.81 193 ARG A CA 1
ATOM 1416 C C . ARG A 1 193 ? 12.305 3.100 -7.084 1.00 59.81 193 ARG A C 1
ATOM 1418 O O . ARG A 1 193 ? 13.105 2.452 -6.414 1.00 59.81 193 ARG A O 1
ATOM 1425 N N . GLY A 1 194 ? 12.359 3.190 -8.409 1.00 72.50 194 GLY A N 1
ATOM 1426 C CA . GLY A 1 194 ? 13.345 2.493 -9.234 1.00 72.50 194 GLY A CA 1
ATOM 1427 C C . GLY A 1 194 ? 14.597 3.314 -9.588 1.00 72.50 194 GLY A C 1
ATOM 1428 O O . GLY A 1 194 ? 14.641 4.529 -9.363 1.00 72.50 194 GLY A O 1
ATOM 1429 N N . PRO A 1 195 ? 15.627 2.647 -10.138 1.00 83.19 195 PRO A N 1
ATOM 1430 C CA . PRO A 1 195 ? 16.754 3.288 -10.817 1.00 83.19 195 PRO A CA 1
ATOM 1431 C C . PRO A 1 195 ? 16.308 4.003 -12.104 1.00 83.19 195 PRO A C 1
ATOM 1433 O O . PRO A 1 195 ? 15.188 3.822 -12.578 1.00 83.19 195 PRO A O 1
ATOM 1436 N N . ARG A 1 196 ? 17.179 4.853 -12.654 1.00 84.00 196 ARG A N 1
ATOM 1437 C CA . ARG A 1 196 ? 16.921 5.646 -13.860 1.00 84.00 196 ARG A CA 1
ATOM 1438 C C . ARG A 1 196 ? 17.632 5.033 -15.057 1.00 84.00 196 ARG A C 1
ATOM 1440 O O . ARG A 1 196 ? 18.816 4.710 -14.972 1.00 84.00 196 ARG A O 1
ATOM 1447 N N . LEU A 1 197 ? 16.906 4.935 -16.164 1.00 88.44 197 LEU A N 1
ATOM 1448 C CA . LEU A 1 197 ? 17.434 4.551 -17.465 1.00 88.44 197 LEU A CA 1
ATOM 1449 C C . LEU A 1 197 ? 17.251 5.725 -18.426 1.00 88.44 197 LEU A C 1
ATOM 1451 O O . LEU A 1 197 ? 16.127 6.189 -18.618 1.00 88.44 197 LEU A O 1
ATOM 1455 N N . ALA A 1 198 ? 18.345 6.212 -18.998 1.00 88.06 198 ALA A N 1
ATOM 1456 C CA . ALA A 1 198 ? 18.338 7.249 -20.020 1.00 88.06 198 ALA A CA 1
ATOM 1457 C C . ALA A 1 198 ? 18.821 6.667 -21.349 1.00 88.06 198 ALA A C 1
ATOM 1459 O O . ALA A 1 198 ? 19.753 5.864 -21.369 1.00 88.06 198 ALA A O 1
ATOM 1460 N N . LEU A 1 199 ? 18.181 7.086 -22.438 1.00 89.62 199 LEU A N 1
ATOM 1461 C CA . LEU A 1 199 ? 18.642 6.851 -23.801 1.00 89.62 199 LEU A CA 1
ATOM 1462 C C . LEU A 1 199 ? 19.125 8.182 -24.370 1.00 89.62 199 LEU A C 1
ATOM 1464 O O . LEU A 1 199 ? 18.386 9.166 -24.338 1.00 89.62 199 LEU A O 1
ATOM 1468 N N . ILE A 1 200 ? 20.346 8.206 -24.883 1.00 88.62 200 ILE A N 1
ATOM 1469 C CA . ILE A 1 200 ? 20.973 9.388 -25.465 1.00 88.62 200 ILE A CA 1
ATOM 1470 C C . ILE A 1 200 ? 21.307 9.055 -26.915 1.00 88.62 200 ILE A C 1
ATOM 1472 O O . ILE A 1 200 ? 22.010 8.083 -27.190 1.00 88.62 200 ILE A O 1
ATOM 1476 N N . GLN A 1 201 ? 20.769 9.848 -27.837 1.00 88.31 201 GLN A N 1
ATOM 1477 C CA . GLN A 1 201 ? 21.057 9.725 -29.264 1.00 88.31 201 GLN A CA 1
ATOM 1478 C C . GLN A 1 201 ? 22.462 10.263 -29.527 1.00 88.31 201 GLN A C 1
ATOM 1480 O O . GLN A 1 201 ? 22.818 11.332 -29.030 1.00 88.31 201 GLN A O 1
ATOM 1485 N N . GLY A 1 202 ? 23.265 9.491 -30.244 1.00 86.44 202 GLY A N 1
ATOM 1486 C CA . GLY A 1 202 ? 24.621 9.840 -30.631 1.00 86.44 202 GLY A CA 1
ATOM 1487 C C . GLY A 1 202 ? 24.698 10.306 -32.079 1.00 86.44 202 GLY A C 1
ATOM 1488 O O . GLY A 1 202 ? 23.715 10.746 -32.672 1.00 86.44 202 GLY A O 1
ATOM 1489 N N . GLU A 1 203 ? 25.901 10.225 -32.633 1.00 85.75 203 GLU A N 1
ATOM 1490 C CA . GLU A 1 203 ? 26.191 10.674 -33.990 1.00 85.75 203 GLU A CA 1
ATOM 1491 C C . GLU A 1 203 ? 25.545 9.769 -35.046 1.00 85.75 203 GLU A C 1
ATOM 1493 O O . GLU A 1 203 ? 25.468 8.547 -34.869 1.00 85.75 203 GLU A O 1
ATOM 1498 N N . ILE A 1 204 ? 25.104 10.405 -36.133 1.00 88.50 204 ILE A N 1
ATOM 1499 C CA . ILE A 1 204 ? 24.642 9.772 -37.365 1.00 88.50 204 ILE A CA 1
ATOM 1500 C C . ILE A 1 204 ? 25.819 9.751 -38.338 1.00 88.50 204 ILE A C 1
ATOM 1502 O O . ILE A 1 204 ? 26.385 10.804 -38.629 1.00 88.50 204 ILE A O 1
ATOM 1506 N N . ALA A 1 205 ? 26.158 8.576 -38.859 1.00 87.75 205 ALA A N 1
ATOM 1507 C CA . ALA A 1 205 ? 27.232 8.403 -39.824 1.00 87.75 205 ALA A CA 1
ATOM 1508 C C . ALA A 1 205 ? 26.732 7.689 -41.082 1.00 87.75 205 ALA A C 1
ATOM 1510 O O . ALA A 1 205 ? 26.087 6.638 -41.007 1.00 87.75 205 ALA A O 1
ATOM 1511 N N . ASP A 1 206 ? 27.064 8.256 -42.236 1.00 87.25 206 ASP A N 1
ATOM 1512 C CA . ASP A 1 206 ? 26.791 7.667 -43.542 1.00 87.25 206 ASP A CA 1
ATOM 1513 C C . ASP A 1 206 ? 27.849 6.604 -43.876 1.00 87.25 206 ASP A C 1
ATOM 1515 O O . ASP A 1 206 ? 29.048 6.791 -43.655 1.00 87.25 206 ASP A O 1
ATOM 1519 N N . VAL A 1 207 ? 27.396 5.466 -44.398 1.00 85.31 207 VAL A N 1
ATOM 1520 C CA . VAL A 1 207 ? 28.239 4.345 -44.818 1.00 85.31 207 VAL A CA 1
ATOM 1521 C C . VAL A 1 207 ? 28.324 4.366 -46.337 1.00 85.31 207 VAL A C 1
ATOM 1523 O O . VAL A 1 207 ? 27.343 4.077 -47.021 1.00 85.31 207 VAL A O 1
ATOM 1526 N N . MET A 1 208 ? 29.507 4.709 -46.846 1.00 84.69 208 MET A N 1
ATOM 1527 C CA . MET A 1 208 ? 29.791 4.773 -48.279 1.00 84.69 208 MET A CA 1
ATOM 1528 C C . MET A 1 208 ? 30.525 3.509 -48.737 1.00 84.69 208 MET A C 1
ATOM 1530 O O . MET A 1 208 ? 31.483 3.092 -48.082 1.00 84.69 208 MET A O 1
ATOM 1534 N N . ASP A 1 209 ? 30.133 2.947 -49.877 1.00 81.44 209 ASP A N 1
ATOM 1535 C CA . ASP A 1 209 ? 30.885 1.905 -50.588 1.00 81.44 209 ASP A CA 1
ATOM 1536 C C . ASP A 1 209 ? 31.057 2.333 -52.047 1.00 81.44 209 ASP A C 1
ATOM 1538 O O . ASP A 1 209 ? 30.101 2.758 -52.685 1.00 81.44 209 ASP A O 1
ATOM 1542 N N . GLY A 1 210 ? 32.285 2.327 -52.566 1.00 76.81 210 GLY A N 1
ATOM 1543 C CA . GLY A 1 210 ? 32.558 2.729 -53.956 1.00 76.81 210 GLY A CA 1
ATOM 1544 C C . GLY A 1 210 ? 32.206 4.177 -54.354 1.00 76.81 210 GLY A C 1
ATOM 1545 O O . GLY A 1 210 ? 32.423 4.539 -55.506 1.00 76.81 210 GLY A O 1
ATOM 1546 N N . GLY A 1 211 ? 31.730 5.017 -53.427 1.00 78.62 211 GLY A N 1
ATOM 1547 C CA . GLY A 1 211 ? 31.210 6.363 -53.711 1.00 78.62 211 GLY A CA 1
ATOM 1548 C C . GLY A 1 211 ? 29.687 6.479 -53.596 1.00 78.62 211 GLY A C 1
ATOM 1549 O O . GLY A 1 211 ? 29.182 7.600 -53.582 1.00 78.62 211 GLY A O 1
ATOM 1550 N N . ASP A 1 212 ? 28.990 5.356 -53.411 1.00 79.88 212 ASP A N 1
ATOM 1551 C CA . ASP A 1 212 ? 27.542 5.283 -53.238 1.00 79.88 212 ASP A CA 1
ATOM 1552 C C . ASP A 1 212 ? 27.165 5.147 -51.757 1.00 79.88 212 ASP A C 1
ATOM 1554 O O . ASP A 1 212 ? 27.888 4.544 -50.956 1.00 79.88 212 ASP A O 1
ATOM 1558 N N . LEU A 1 213 ? 26.032 5.739 -51.375 1.00 83.25 213 LEU A N 1
ATOM 1559 C CA . LEU A 1 213 ? 25.506 5.676 -50.011 1.00 83.25 213 LEU A CA 1
ATOM 1560 C C . LEU A 1 213 ? 24.787 4.339 -49.799 1.00 83.25 213 LEU A C 1
ATOM 1562 O O . LEU A 1 213 ? 23.644 4.172 -50.214 1.00 83.25 213 LEU A O 1
ATOM 1566 N N . VAL A 1 214 ? 25.440 3.401 -49.114 1.00 86.56 214 VAL A N 1
ATOM 1567 C CA . VAL A 1 214 ? 24.934 2.028 -48.911 1.00 86.56 214 VAL A CA 1
ATOM 1568 C C . VAL A 1 214 ? 24.198 1.865 -47.581 1.00 86.56 214 VAL A C 1
ATOM 1570 O O . VAL A 1 214 ? 23.432 0.923 -47.380 1.00 86.56 214 VAL A O 1
ATOM 1573 N N . GLY A 1 215 ? 24.368 2.797 -46.648 1.00 87.25 215 GLY A N 1
ATOM 1574 C CA . GLY A 1 215 ? 23.606 2.774 -45.410 1.00 87.25 215 GLY A CA 1
ATOM 1575 C C . GLY A 1 215 ? 23.845 3.986 -44.536 1.00 87.25 215 GLY A C 1
ATOM 1576 O O . GLY A 1 215 ? 24.702 4.825 -44.804 1.00 87.25 215 GLY A O 1
ATOM 1577 N N . ARG A 1 216 ? 23.096 4.051 -43.442 1.00 90.00 216 ARG A N 1
ATOM 1578 C CA . ARG A 1 216 ? 23.289 5.032 -42.381 1.00 90.00 216 ARG A CA 1
ATOM 1579 C C . ARG A 1 216 ? 23.297 4.331 -41.038 1.00 90.00 216 ARG A C 1
ATOM 1581 O O . ARG A 1 216 ? 22.500 3.428 -40.775 1.00 90.00 216 ARG A O 1
ATOM 1588 N N . THR A 1 217 ? 24.214 4.744 -40.186 1.00 90.69 217 THR A N 1
ATOM 1589 C CA . THR A 1 217 ? 24.366 4.228 -38.831 1.00 90.69 217 THR A CA 1
ATOM 1590 C C . THR A 1 217 ? 24.110 5.334 -37.831 1.00 90.69 217 THR A C 1
ATOM 1592 O O . THR A 1 217 ? 24.341 6.508 -38.114 1.00 90.69 217 THR A O 1
ATOM 1595 N N . MET A 1 218 ? 23.613 4.964 -36.658 1.00 91.00 218 MET A N 1
ATOM 1596 C CA . MET A 1 218 ? 23.486 5.894 -35.550 1.00 91.00 218 MET A CA 1
ATOM 1597 C C . MET A 1 218 ? 23.883 5.211 -34.250 1.00 91.00 218 MET A C 1
ATOM 1599 O O . MET A 1 218 ? 23.375 4.139 -33.906 1.00 91.00 218 MET A O 1
ATOM 1603 N N . SER A 1 219 ? 24.782 5.851 -33.509 1.00 90.75 219 SER A N 1
ATOM 1604 C CA . SER A 1 219 ? 25.152 5.391 -32.172 1.00 90.75 219 SER A CA 1
ATOM 1605 C C . SER A 1 219 ? 24.112 5.840 -31.144 1.00 90.75 219 SER A C 1
ATOM 1607 O O . SER A 1 219 ? 23.583 6.944 -31.214 1.00 90.75 219 SER A O 1
ATOM 1609 N N . VAL A 1 220 ? 23.795 4.989 -30.172 1.00 90.88 220 VAL A N 1
ATOM 1610 C CA . VAL A 1 220 ? 22.907 5.324 -29.052 1.00 90.88 220 VAL A CA 1
ATOM 1611 C C . VAL A 1 220 ? 23.570 4.877 -27.761 1.00 90.88 220 VAL A C 1
ATOM 1613 O O . VAL A 1 220 ? 24.004 3.732 -27.626 1.00 90.88 220 VAL A O 1
ATOM 1616 N N . LEU A 1 221 ? 23.639 5.788 -26.796 1.00 92.38 221 LEU A N 1
ATOM 1617 C CA . LEU A 1 221 ? 24.196 5.542 -25.476 1.00 92.38 221 LEU A CA 1
ATOM 1618 C C . LEU A 1 221 ? 23.064 5.342 -24.468 1.00 92.38 221 LEU A C 1
ATOM 1620 O O . LEU A 1 221 ? 22.240 6.227 -24.239 1.00 92.38 221 LEU A O 1
ATOM 1624 N N . LEU A 1 222 ? 23.035 4.178 -23.835 1.00 91.31 222 LEU A N 1
ATOM 1625 C CA . LEU A 1 222 ? 22.138 3.867 -22.736 1.00 91.31 222 LEU A CA 1
ATOM 1626 C C . LEU A 1 222 ? 22.876 4.099 -21.425 1.00 91.31 222 LEU A C 1
ATOM 1628 O O . LEU A 1 222 ? 23.933 3.517 -21.203 1.00 91.31 222 LEU A O 1
ATOM 1632 N N . GLN A 1 223 ? 22.309 4.902 -20.532 1.00 91.50 223 GLN A N 1
ATOM 1633 C CA . GLN A 1 223 ? 22.886 5.169 -19.219 1.00 91.50 223 GLN A CA 1
ATOM 1634 C C . GLN A 1 223 ? 21.961 4.661 -18.115 1.00 91.50 223 GLN A C 1
ATOM 1636 O O . GLN A 1 223 ? 20.818 5.105 -17.979 1.00 91.50 223 GLN A O 1
ATOM 1641 N N . TYR A 1 224 ? 22.477 3.753 -17.291 1.00 91.56 224 TYR A N 1
ATOM 1642 C CA . TYR A 1 224 ? 21.772 3.158 -16.168 1.00 91.56 224 TYR A CA 1
ATOM 1643 C C . TYR A 1 224 ? 22.385 3.606 -14.842 1.00 91.56 224 TYR A C 1
ATOM 1645 O O . TYR A 1 224 ? 23.530 3.298 -14.503 1.00 91.56 224 TYR A O 1
ATOM 1653 N N . SER A 1 225 ? 21.601 4.356 -14.071 1.00 89.75 225 SER A N 1
ATOM 1654 C CA . SER A 1 225 ? 22.049 4.974 -12.825 1.00 89.75 225 SER A CA 1
ATOM 1655 C C . SER A 1 225 ? 21.064 4.738 -11.686 1.00 89.75 225 SER A C 1
ATOM 1657 O O . SER A 1 225 ? 19.856 4.567 -11.863 1.00 89.75 225 SER A O 1
ATOM 1659 N N . ARG A 1 226 ? 21.582 4.730 -10.461 1.00 86.69 226 ARG A N 1
ATOM 1660 C CA . ARG A 1 226 ? 20.773 4.753 -9.242 1.00 86.69 226 ARG A CA 1
ATOM 1661 C C . ARG A 1 226 ? 20.070 6.103 -9.114 1.00 86.69 226 ARG A C 1
ATOM 1663 O O . ARG A 1 226 ? 20.442 7.096 -9.730 1.00 86.69 226 ARG A O 1
ATOM 1670 N N . ARG A 1 227 ? 19.086 6.179 -8.215 1.00 78.12 227 ARG A N 1
ATOM 1671 C CA . ARG A 1 227 ? 18.367 7.430 -7.910 1.00 78.12 227 ARG A CA 1
ATOM 1672 C C . ARG A 1 227 ? 19.293 8.590 -7.518 1.00 78.12 227 ARG A C 1
ATOM 1674 O O . ARG A 1 227 ? 18.968 9.737 -7.799 1.00 78.12 227 ARG A O 1
ATOM 1681 N N . ASN A 1 228 ? 20.410 8.295 -6.856 1.00 80.50 228 ASN A N 1
ATOM 1682 C CA . ASN A 1 228 ? 21.403 9.287 -6.441 1.00 80.50 228 ASN A CA 1
ATOM 1683 C C . ASN A 1 228 ? 22.393 9.670 -7.561 1.00 80.50 228 ASN A C 1
ATOM 1685 O O . ASN A 1 228 ? 23.358 10.369 -7.281 1.00 80.50 228 ASN A O 1
ATOM 1689 N N . GLY A 1 229 ? 22.189 9.191 -8.793 1.00 80.50 229 GLY A N 1
ATOM 1690 C CA . GLY A 1 229 ? 23.072 9.433 -9.935 1.00 80.50 229 GLY A CA 1
ATOM 1691 C C . GLY A 1 229 ? 24.275 8.491 -10.025 1.00 80.50 229 GLY A C 1
ATOM 1692 O O . GLY A 1 229 ? 24.984 8.531 -11.023 1.00 80.50 229 GLY A O 1
ATOM 1693 N N . ALA A 1 230 ? 24.502 7.616 -9.036 1.00 87.62 230 ALA A N 1
ATOM 1694 C CA . ALA A 1 230 ? 25.624 6.680 -9.086 1.00 87.62 230 ALA A CA 1
ATOM 1695 C C . ALA A 1 230 ? 25.436 5.647 -10.217 1.00 87.62 230 ALA A C 1
ATOM 1697 O O . ALA A 1 230 ? 24.340 5.084 -10.335 1.00 87.62 230 ALA A O 1
ATOM 1698 N N . PRO A 1 231 ? 26.474 5.360 -11.018 1.00 90.81 231 PRO A N 1
ATOM 1699 C CA . PRO A 1 231 ? 26.380 4.421 -12.130 1.00 90.81 231 PRO A CA 1
ATOM 1700 C C . PRO A 1 231 ? 26.150 2.979 -11.659 1.00 90.81 231 PRO A C 1
ATOM 1702 O O . PRO A 1 231 ? 26.553 2.594 -10.556 1.00 90.81 231 PRO A O 1
ATOM 1705 N N . ILE A 1 232 ? 25.481 2.170 -12.487 1.00 87.88 232 ILE A N 1
ATOM 1706 C CA . ILE A 1 232 ? 25.257 0.742 -12.230 1.00 87.88 232 ILE A CA 1
ATOM 1707 C C . ILE A 1 232 ? 25.934 -0.088 -13.325 1.00 87.88 232 ILE A C 1
ATOM 1709 O O . ILE A 1 232 ? 25.424 -0.185 -14.440 1.00 87.88 232 ILE A O 1
ATOM 1713 N N . ALA A 1 233 ? 27.048 -0.728 -12.973 1.00 91.12 233 ALA A N 1
ATOM 1714 C CA . ALA A 1 233 ? 27.850 -1.561 -13.868 1.00 91.12 233 ALA A CA 1
ATOM 1715 C C . ALA A 1 233 ? 27.396 -3.033 -13.922 1.00 91.12 233 ALA A C 1
ATOM 1717 O O . ALA A 1 233 ? 26.743 -3.535 -13.000 1.00 91.12 233 ALA A O 1
ATOM 1718 N N . GLY A 1 234 ? 27.795 -3.731 -14.988 1.00 89.69 234 GLY A N 1
ATOM 1719 C CA . GLY A 1 234 ? 27.656 -5.177 -15.171 1.00 89.69 234 GLY A CA 1
ATOM 1720 C C . GLY A 1 234 ? 26.220 -5.655 -15.380 1.00 89.69 234 GLY A C 1
ATOM 1721 O O . GLY A 1 234 ? 25.901 -6.793 -15.037 1.00 89.69 234 GLY A O 1
ATOM 1722 N N . LYS A 1 235 ? 25.322 -4.792 -15.868 1.00 89.00 235 LYS A N 1
ATOM 1723 C CA . LYS A 1 235 ? 23.914 -5.139 -16.103 1.00 89.00 235 LYS A CA 1
ATOM 1724 C C . LYS A 1 235 ? 23.609 -5.216 -17.590 1.00 89.00 235 LYS A C 1
ATOM 1726 O O . LYS A 1 235 ? 23.882 -4.277 -18.328 1.00 89.00 235 LYS A O 1
ATOM 1731 N N . ALA A 1 236 ? 23.014 -6.329 -18.009 1.00 90.12 236 ALA A N 1
ATOM 1732 C CA . ALA A 1 236 ? 22.445 -6.463 -19.341 1.00 90.12 236 ALA A CA 1
ATOM 1733 C C . ALA A 1 236 ? 21.136 -5.664 -19.418 1.00 90.12 236 ALA A C 1
ATOM 1735 O O . ALA A 1 236 ? 20.283 -5.776 -18.532 1.00 90.12 236 ALA A O 1
ATOM 1736 N N . LEU A 1 237 ? 20.991 -4.854 -20.464 1.00 89.06 237 LEU A N 1
ATOM 1737 C CA . LEU A 1 237 ? 19.771 -4.110 -20.765 1.00 89.06 237 LEU A CA 1
ATOM 1738 C C . LEU A 1 237 ? 19.102 -4.766 -21.971 1.00 89.06 237 LEU A C 1
ATOM 1740 O O . LEU A 1 237 ? 19.760 -5.034 -22.972 1.00 89.06 237 LEU A O 1
ATOM 1744 N N . SER A 1 238 ? 17.799 -5.020 -21.885 1.00 90.25 238 SER A N 1
ATOM 1745 C CA . SER A 1 238 ? 17.032 -5.518 -23.026 1.00 90.25 238 SER A CA 1
ATOM 1746 C C . SER A 1 238 ? 16.681 -4.329 -23.909 1.00 90.25 238 SER A C 1
ATOM 1748 O O . SER A 1 238 ? 16.066 -3.377 -23.432 1.00 90.25 238 SER A O 1
ATOM 1750 N N . VAL A 1 239 ? 17.061 -4.393 -25.181 1.00 90.38 239 VAL A N 1
ATOM 1751 C CA . VAL A 1 239 ? 16.797 -3.348 -26.173 1.00 90.38 239 VAL A CA 1
ATOM 1752 C C . VAL A 1 239 ? 15.880 -3.912 -27.252 1.00 90.38 239 VAL A C 1
ATOM 1754 O O . VAL A 1 239 ? 16.093 -5.015 -27.748 1.00 90.38 239 VAL A O 1
ATOM 1757 N N . GLU A 1 240 ? 14.847 -3.156 -27.591 1.00 91.38 240 GLU A N 1
ATOM 1758 C CA . GLU A 1 240 ? 13.894 -3.441 -28.657 1.00 91.38 240 GLU A CA 1
ATOM 1759 C C . GLU A 1 240 ? 13.867 -2.239 -29.607 1.00 91.38 240 GLU A C 1
ATOM 1761 O O . GLU A 1 240 ? 13.932 -1.090 -29.165 1.00 91.38 240 GLU A O 1
ATOM 1766 N N . SER A 1 241 ? 13.785 -2.493 -30.911 1.00 90.81 241 SER A N 1
ATOM 1767 C CA . SER A 1 241 ? 13.712 -1.457 -31.941 1.00 90.81 241 SER A CA 1
ATOM 1768 C C . SER A 1 241 ? 12.552 -1.730 -32.895 1.00 90.81 241 SER A C 1
ATOM 1770 O O . SER A 1 241 ? 12.268 -2.876 -33.253 1.00 90.81 241 SER A O 1
ATOM 1772 N N . SER A 1 242 ? 11.867 -0.674 -33.334 1.00 86.44 242 SER A N 1
ATOM 1773 C CA . SER A 1 242 ? 10.756 -0.791 -34.280 1.00 86.44 242 SER A CA 1
ATOM 1774 C C . SER A 1 242 ? 11.263 -0.851 -35.726 1.00 86.44 242 SER A C 1
ATOM 1776 O O . SER A 1 242 ? 11.241 0.149 -36.437 1.00 86.44 242 SER A O 1
ATOM 1778 N N . GLY A 1 243 ? 11.735 -2.017 -36.169 1.00 82.06 243 GLY A N 1
ATOM 1779 C CA . GLY A 1 243 ? 12.034 -2.258 -37.589 1.00 82.06 243 GLY A CA 1
ATOM 1780 C C . GLY A 1 243 ? 13.396 -1.760 -38.083 1.00 82.06 243 GLY A C 1
ATOM 1781 O O . GLY A 1 243 ? 13.608 -1.708 -39.289 1.00 82.06 243 GLY A O 1
ATOM 1782 N N . VAL A 1 244 ? 14.325 -1.435 -37.178 1.00 88.44 244 VAL A N 1
ATOM 1783 C CA . VAL A 1 244 ? 15.726 -1.144 -37.524 1.00 88.44 244 VAL A CA 1
ATOM 1784 C C . VAL A 1 244 ? 16.657 -2.120 -36.805 1.00 88.44 244 VAL A C 1
ATOM 1786 O O . VAL A 1 244 ? 16.543 -2.261 -35.582 1.00 88.44 244 VAL A O 1
ATOM 1789 N N . PRO A 1 245 ? 17.553 -2.836 -37.505 1.00 89.50 245 PRO A N 1
ATOM 1790 C CA . PRO A 1 245 ? 18.488 -3.729 -36.843 1.00 89.50 245 PRO A CA 1
ATOM 1791 C C . PRO A 1 245 ? 19.496 -2.934 -36.008 1.00 89.50 245 PRO A C 1
ATOM 1793 O O . PRO A 1 245 ? 19.856 -1.795 -36.316 1.00 89.50 245 PRO A O 1
ATOM 1796 N N . TRP A 1 246 ? 19.950 -3.553 -34.923 1.00 92.31 246 TRP A N 1
ATOM 1797 C CA . TRP A 1 246 ? 20.902 -2.951 -34.003 1.00 92.31 246 TRP A CA 1
ATOM 1798 C C . TRP A 1 246 ? 21.883 -3.987 -33.470 1.00 92.31 246 TRP A C 1
ATOM 1800 O O . TRP A 1 246 ? 21.608 -5.188 -33.472 1.00 92.31 246 TRP A O 1
ATOM 1810 N N . ARG A 1 247 ? 23.039 -3.516 -33.005 1.00 91.44 247 ARG A N 1
ATOM 1811 C C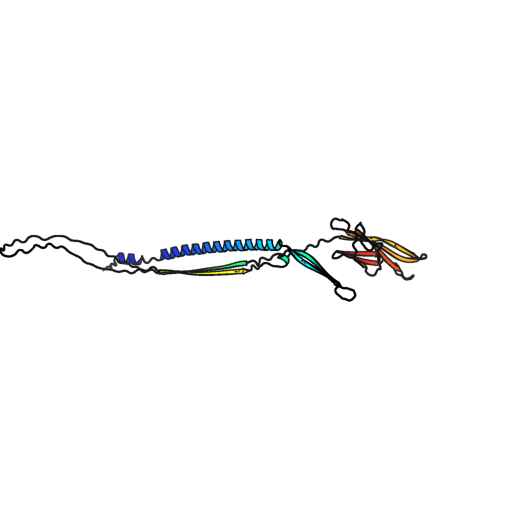A . ARG A 1 247 ? 24.069 -4.345 -32.370 1.00 91.44 247 ARG A CA 1
ATOM 1812 C C . ARG A 1 247 ? 24.713 -3.636 -31.188 1.00 91.44 247 ARG A C 1
ATOM 1814 O O . ARG A 1 247 ? 24.712 -2.411 -31.110 1.00 91.44 247 ARG A O 1
ATOM 1821 N N . HIS A 1 248 ? 25.291 -4.408 -30.274 1.00 90.75 248 HIS A N 1
ATOM 1822 C CA . HIS A 1 248 ? 26.090 -3.854 -29.184 1.00 90.75 248 HIS A CA 1
ATOM 1823 C C . HIS A 1 248 ? 27.454 -3.384 -29.689 1.00 90.75 248 HIS A C 1
ATOM 1825 O O . HIS A 1 248 ? 28.148 -4.110 -30.401 1.00 90.75 248 HIS A O 1
ATOM 1831 N N . LEU A 1 249 ? 27.864 -2.198 -29.246 1.00 84.75 249 LEU A N 1
ATOM 1832 C CA . LEU A 1 249 ? 29.238 -1.730 -29.350 1.00 84.75 249 LEU A CA 1
ATOM 1833 C C . LEU A 1 249 ? 29.933 -2.064 -28.021 1.00 84.75 249 LEU A C 1
ATOM 1835 O O . LEU A 1 249 ? 29.914 -1.275 -27.081 1.00 84.75 249 LEU A O 1
ATOM 1839 N N . GLY A 1 250 ? 30.463 -3.288 -27.900 1.00 82.94 250 GLY A N 1
ATOM 1840 C CA . GLY A 1 250 ? 31.174 -3.759 -26.703 1.00 82.94 250 GLY A CA 1
ATOM 1841 C C . GLY A 1 250 ? 30.606 -5.041 -26.085 1.00 82.94 250 GLY A C 1
ATOM 1842 O O . GLY A 1 250 ? 30.172 -5.946 -26.791 1.00 82.94 250 GLY A O 1
ATOM 1843 N N . SER A 1 251 ? 30.637 -5.134 -24.751 1.00 82.00 251 SER A N 1
ATOM 1844 C CA . SER A 1 251 ? 30.388 -6.368 -23.981 1.00 82.00 251 SER A CA 1
ATOM 1845 C C . SER A 1 251 ? 28.911 -6.744 -23.784 1.00 82.00 251 SER A C 1
ATOM 1847 O O . SER A 1 251 ? 28.626 -7.750 -23.137 1.00 82.00 251 SER A O 1
ATOM 1849 N N . GLY A 1 252 ? 27.962 -5.944 -24.286 1.00 84.25 252 GLY A N 1
ATOM 1850 C CA . GLY A 1 252 ? 26.519 -6.182 -24.110 1.00 84.25 252 GLY A CA 1
ATOM 1851 C C . GLY A 1 252 ? 25.990 -5.942 -22.686 1.00 84.25 252 GLY A C 1
ATOM 1852 O O . GLY A 1 252 ? 24.805 -6.136 -22.419 1.00 84.25 252 GLY A O 1
ATOM 1853 N N . VAL A 1 253 ? 26.846 -5.487 -21.768 1.00 91.12 253 VAL A N 1
ATOM 1854 C CA . VAL A 1 253 ? 26.496 -5.112 -20.391 1.00 91.12 253 VAL A CA 1
ATOM 1855 C C . VAL A 1 253 ? 26.973 -3.696 -20.089 1.00 91.12 253 VAL A C 1
ATOM 1857 O O . VAL A 1 253 ? 27.892 -3.200 -20.736 1.00 91.12 253 VAL A O 1
ATOM 1860 N N . THR A 1 254 ? 26.364 -3.043 -19.100 1.00 90.12 254 THR A N 1
ATOM 1861 C CA . THR A 1 254 ? 26.792 -1.707 -18.679 1.00 90.12 254 THR A CA 1
ATOM 1862 C C . THR A 1 254 ? 28.227 -1.708 -18.144 1.00 90.12 254 THR A C 1
ATOM 1864 O O . THR A 1 254 ? 28.619 -2.593 -17.379 1.00 90.12 254 THR A O 1
ATOM 1867 N N . ASP A 1 255 ? 29.012 -0.707 -18.520 1.00 91.75 255 ASP A N 1
ATOM 1868 C CA . ASP A 1 255 ? 30.392 -0.517 -18.075 1.00 91.75 255 ASP A CA 1
ATOM 1869 C C . ASP A 1 255 ? 30.484 0.074 -16.650 1.00 91.75 255 ASP A C 1
ATOM 1871 O O . ASP A 1 255 ? 29.482 0.238 -15.949 1.00 91.75 255 ASP A O 1
ATOM 1875 N N . ALA A 1 256 ? 31.697 0.418 -16.202 1.00 91.38 256 ALA A N 1
ATOM 1876 C CA . ALA A 1 256 ? 31.927 1.038 -14.892 1.00 91.38 256 ALA A CA 1
ATOM 1877 C C . ALA A 1 256 ? 31.217 2.399 -14.714 1.00 91.38 256 ALA A C 1
ATOM 1879 O O . ALA A 1 256 ? 30.886 2.774 -13.587 1.00 91.38 256 ALA A O 1
ATOM 1880 N N . ALA A 1 257 ? 30.946 3.115 -15.809 1.00 90.44 257 ALA A N 1
ATOM 1881 C CA . ALA A 1 257 ? 30.175 4.355 -15.841 1.00 90.44 257 ALA A CA 1
ATOM 1882 C C . ALA A 1 257 ? 28.656 4.110 -15.963 1.00 90.44 257 ALA A C 1
ATOM 1884 O O . ALA A 1 257 ? 27.872 5.061 -16.023 1.00 90.44 257 ALA A O 1
ATOM 1885 N N . GLY A 1 258 ? 28.214 2.848 -15.938 1.00 89.31 258 GLY A N 1
ATOM 1886 C CA . GLY A 1 258 ? 26.813 2.468 -16.077 1.00 89.31 258 GLY A CA 1
ATOM 1887 C C . GLY A 1 258 ? 26.291 2.667 -17.496 1.00 89.31 258 GLY A C 1
ATOM 1888 O O . GLY A 1 258 ? 25.086 2.828 -17.679 1.00 89.31 258 GLY A O 1
ATOM 1889 N N . GLN A 1 259 ? 27.181 2.699 -18.483 1.00 92.88 259 GLN A N 1
ATOM 1890 C CA . GLN A 1 259 ? 26.871 2.986 -19.872 1.00 92.88 259 GLN A CA 1
ATOM 1891 C C . GLN A 1 259 ? 26.898 1.715 -20.717 1.00 92.88 259 GLN A C 1
ATOM 1893 O O . GLN A 1 259 ? 27.722 0.829 -20.514 1.00 92.88 259 GLN A O 1
ATOM 1898 N N . LEU A 1 260 ? 25.983 1.625 -21.673 1.00 92.31 260 LEU A N 1
ATOM 1899 C CA . LEU A 1 260 ? 25.954 0.599 -22.706 1.00 92.31 260 LEU A CA 1
ATOM 1900 C C . LEU A 1 260 ? 25.740 1.297 -24.041 1.00 92.31 260 LEU A C 1
ATOM 1902 O O . LEU A 1 260 ? 24.771 2.035 -24.198 1.00 92.31 260 LEU A O 1
ATOM 1906 N N . GLN A 1 261 ? 26.617 1.051 -25.004 1.00 92.50 261 GLN A N 1
ATOM 1907 C CA . GLN A 1 261 ? 26.494 1.636 -26.329 1.00 92.50 261 GLN A CA 1
ATOM 1908 C C . GLN A 1 261 ? 25.937 0.606 -27.312 1.00 92.50 261 GLN A C 1
ATOM 1910 O O . GLN A 1 261 ? 26.340 -0.562 -27.328 1.00 92.50 261 GLN A O 1
ATOM 1915 N N . ILE A 1 262 ? 24.986 1.044 -28.127 1.00 92.56 262 ILE A N 1
ATOM 1916 C CA . ILE A 1 262 ? 24.455 0.280 -29.251 1.00 92.56 262 ILE A CA 1
ATOM 1917 C C . ILE A 1 262 ? 24.617 1.093 -30.528 1.00 92.56 262 ILE A C 1
ATOM 1919 O O . ILE A 1 262 ? 24.682 2.322 -30.502 1.00 92.56 262 ILE A O 1
ATOM 1923 N N . GLU A 1 263 ? 24.660 0.393 -31.645 1.00 93.19 263 GLU A N 1
ATOM 1924 C CA . GLU A 1 263 ? 24.635 0.977 -32.974 1.00 93.19 263 GLU A CA 1
ATOM 1925 C C . GLU A 1 263 ? 23.406 0.462 -33.703 1.00 93.19 263 GLU A C 1
ATOM 1927 O O . GLU A 1 263 ? 23.164 -0.746 -33.755 1.00 93.19 263 GLU A O 1
ATOM 1932 N N . LEU A 1 264 ? 22.633 1.388 -34.250 1.00 92.12 264 LEU A N 1
ATOM 1933 C CA . LEU A 1 264 ? 21.559 1.101 -35.182 1.00 92.12 264 LEU A CA 1
ATOM 1934 C C . LEU A 1 264 ? 22.109 1.215 -36.593 1.00 92.12 264 LEU A C 1
ATOM 1936 O O . LEU A 1 264 ? 22.914 2.108 -36.870 1.00 92.12 264 LEU A O 1
ATOM 1940 N N . ARG A 1 265 ? 21.636 0.360 -37.492 1.00 91.06 265 ARG A N 1
ATOM 1941 C CA . ARG A 1 265 ? 22.045 0.386 -38.891 1.00 91.06 265 ARG A CA 1
ATOM 1942 C C . ARG A 1 265 ? 20.830 0.277 -39.795 1.00 91.06 265 ARG A C 1
ATOM 1944 O O . ARG A 1 265 ? 20.000 -0.605 -39.610 1.00 91.06 265 ARG A O 1
ATOM 1951 N N . ARG A 1 266 ? 20.746 1.170 -40.774 1.00 89.75 266 ARG A N 1
ATOM 1952 C CA . ARG A 1 266 ? 19.772 1.122 -41.860 1.00 89.75 266 ARG A CA 1
ATOM 1953 C C . ARG A 1 266 ? 20.538 0.926 -43.157 1.00 89.75 266 ARG A C 1
ATOM 1955 O O . ARG A 1 266 ? 21.351 1.776 -43.508 1.00 89.75 266 ARG A O 1
ATOM 1962 N N . ASP A 1 267 ? 20.299 -0.193 -43.823 1.00 86.38 267 ASP A N 1
ATOM 1963 C CA . ASP A 1 267 ? 20.907 -0.492 -45.116 1.00 86.38 267 ASP A CA 1
ATOM 1964 C C . ASP A 1 267 ? 19.988 -0.020 -46.246 1.00 86.38 267 ASP A C 1
ATOM 1966 O O . ASP A 1 267 ? 18.768 -0.194 -46.179 1.00 86.38 267 ASP A O 1
ATOM 1970 N N . PHE A 1 268 ? 20.583 0.590 -47.267 1.00 85.69 268 PHE A N 1
ATOM 1971 C CA . PHE A 1 268 ? 19.916 1.000 -48.496 1.00 85.69 268 PHE A CA 1
ATOM 1972 C C . PHE A 1 268 ? 20.143 -0.084 -49.540 1.00 85.69 268 PHE A C 1
ATOM 1974 O O . PHE A 1 268 ? 21.268 -0.328 -49.967 1.00 85.69 268 PHE A O 1
ATOM 1981 N N . LEU A 1 269 ? 19.071 -0.796 -49.875 1.00 73.12 269 LEU A N 1
ATOM 1982 C CA . LEU A 1 269 ? 19.104 -1.871 -50.856 1.00 73.12 269 LEU A CA 1
ATOM 1983 C C . LEU A 1 269 ? 18.723 -1.262 -52.210 1.00 73.12 269 LEU A C 1
ATOM 1985 O O . LEU A 1 269 ? 17.552 -0.960 -52.422 1.00 73.12 269 LEU A O 1
ATOM 1989 N N . ASP A 1 270 ? 19.727 -1.089 -53.073 1.00 74.69 270 ASP A N 1
ATOM 1990 C CA . ASP A 1 270 ? 19.659 -0.588 -54.457 1.00 74.69 270 ASP A CA 1
ATOM 1991 C C . ASP A 1 270 ? 19.631 0.950 -54.632 1.00 74.69 270 ASP A C 1
ATOM 1993 O O . ASP A 1 270 ? 19.421 1.711 -53.689 1.00 74.69 270 ASP A O 1
ATOM 1997 N N . GLU A 1 271 ? 19.882 1.416 -55.864 1.00 67.06 271 GLU A N 1
ATOM 1998 C CA . GLU A 1 271 ? 20.009 2.845 -56.224 1.00 67.06 271 GLU A CA 1
ATOM 1999 C C . GLU A 1 271 ? 18.702 3.646 -56.043 1.00 67.06 271 GLU A C 1
ATOM 2001 O O . GLU A 1 271 ? 18.741 4.860 -55.844 1.00 67.06 271 GLU A O 1
ATOM 2006 N N . ASP A 1 272 ? 17.550 2.965 -56.055 1.00 71.94 272 ASP A N 1
ATOM 2007 C CA . ASP A 1 272 ? 16.217 3.548 -55.839 1.00 71.94 272 ASP A CA 1
ATOM 2008 C C . ASP A 1 272 ? 15.787 3.545 -54.354 1.00 71.94 272 ASP A C 1
ATOM 2010 O O . ASP A 1 272 ? 14.638 3.869 -54.030 1.00 71.94 272 ASP A O 1
ATOM 2014 N N . ALA A 1 273 ? 16.668 3.143 -53.431 1.00 74.81 273 ALA A N 1
ATOM 2015 C CA . ALA A 1 273 ? 16.347 3.064 -52.011 1.00 74.81 273 ALA A CA 1
ATOM 2016 C C . ALA A 1 273 ? 15.985 4.435 -51.417 1.00 74.81 273 ALA A C 1
ATOM 2018 O O . ALA A 1 273 ? 16.630 5.453 -51.678 1.00 74.81 273 ALA A O 1
ATOM 2019 N N . ASP A 1 274 ? 14.975 4.455 -50.542 1.00 79.38 274 ASP A N 1
ATOM 2020 C CA . ASP A 1 274 ? 14.591 5.675 -49.834 1.00 79.38 274 ASP A CA 1
ATOM 2021 C C . ASP A 1 274 ? 15.675 6.084 -48.821 1.00 79.38 274 ASP A C 1
ATOM 2023 O O . ASP A 1 274 ? 15.825 5.514 -47.734 1.00 79.38 274 ASP A O 1
ATOM 2027 N N . THR A 1 275 ? 16.446 7.102 -49.195 1.00 79.69 275 THR A N 1
ATOM 2028 C CA . THR A 1 275 ? 17.513 7.689 -48.376 1.00 79.69 275 THR A CA 1
ATOM 2029 C C . THR A 1 275 ? 17.007 8.791 -47.440 1.00 79.69 275 THR A C 1
ATOM 2031 O O . THR A 1 275 ? 17.789 9.331 -46.645 1.00 79.69 275 THR A O 1
ATOM 2034 N N . ALA A 1 276 ? 15.705 9.111 -47.457 1.00 82.94 276 ALA A N 1
ATOM 2035 C CA . ALA A 1 276 ? 15.127 10.122 -46.582 1.00 82.94 276 ALA A CA 1
ATOM 2036 C C . ALA A 1 276 ? 15.247 9.720 -45.097 1.00 82.94 276 ALA A C 1
ATOM 2038 O O . ALA A 1 276 ? 15.195 8.532 -44.754 1.00 82.94 276 ALA A O 1
ATOM 2039 N N . PRO A 1 277 ? 15.421 10.680 -44.172 1.00 83.06 277 PRO A N 1
ATOM 2040 C CA . PRO A 1 277 ? 15.453 10.381 -42.744 1.00 83.06 277 PRO A CA 1
ATOM 2041 C C . PRO A 1 277 ? 14.173 9.664 -42.301 1.00 83.06 277 PRO A C 1
ATOM 2043 O O . PRO A 1 277 ? 13.071 10.134 -42.582 1.00 83.06 277 PRO A O 1
ATOM 2046 N N . ALA A 1 278 ? 14.317 8.545 -41.590 1.00 85.50 278 ALA A N 1
ATOM 2047 C CA . ALA A 1 278 ? 13.185 7.771 -41.085 1.00 85.50 278 ALA A CA 1
ATOM 2048 C C . ALA A 1 278 ? 13.230 7.713 -39.561 1.00 85.50 278 ALA A C 1
ATOM 2050 O O . ALA A 1 278 ? 14.300 7.699 -38.951 1.00 85.50 278 ALA A O 1
ATOM 2051 N N . SER A 1 279 ? 12.051 7.701 -38.945 1.00 89.12 279 SER A N 1
ATOM 2052 C CA . SER A 1 279 ? 11.919 7.661 -37.494 1.00 89.12 279 SER A CA 1
ATOM 2053 C C . SER A 1 279 ? 11.690 6.238 -37.000 1.00 89.12 279 SER A C 1
ATOM 2055 O O . SER A 1 279 ? 10.771 5.554 -37.446 1.00 89.12 279 SER A O 1
ATOM 2057 N N . PHE A 1 280 ? 12.478 5.826 -36.014 1.00 89.00 280 PHE A N 1
ATOM 2058 C CA . PHE A 1 280 ? 12.386 4.529 -35.355 1.00 89.00 280 PHE A CA 1
ATOM 2059 C C . PHE A 1 280 ? 12.227 4.726 -33.850 1.00 89.00 280 PHE A C 1
ATOM 2061 O O . PHE A 1 280 ? 12.811 5.636 -33.266 1.00 89.00 280 PHE A O 1
ATOM 2068 N N . VAL A 1 281 ? 11.451 3.873 -33.193 1.00 90.62 281 VAL A N 1
ATOM 2069 C CA . VAL A 1 281 ? 11.335 3.859 -31.734 1.00 90.62 281 VAL A CA 1
ATOM 2070 C C . VAL A 1 281 ? 12.297 2.822 -31.183 1.00 90.62 281 VAL A C 1
ATOM 2072 O O . VAL A 1 281 ? 12.278 1.661 -31.595 1.00 90.62 281 VAL A O 1
ATOM 2075 N N . ILE A 1 282 ? 13.123 3.243 -30.231 1.00 91.38 282 ILE A N 1
ATOM 2076 C CA . ILE A 1 282 ? 13.988 2.355 -29.461 1.00 91.38 282 ILE A CA 1
ATOM 2077 C C . ILE A 1 282 ? 13.481 2.326 -28.035 1.00 91.38 282 ILE A C 1
ATOM 2079 O O . ILE A 1 282 ? 13.344 3.374 -27.403 1.00 91.38 282 ILE A O 1
ATOM 2083 N N . THR A 1 283 ? 13.270 1.127 -27.514 1.00 91.62 283 THR A N 1
ATOM 2084 C CA . THR A 1 283 ? 12.889 0.894 -26.128 1.00 91.62 283 THR A CA 1
ATOM 2085 C C . THR A 1 283 ? 13.981 0.106 -25.432 1.00 91.62 283 THR A C 1
ATOM 2087 O O . THR A 1 283 ? 14.340 -0.989 -25.852 1.00 91.62 283 THR A O 1
ATOM 2090 N N . ALA A 1 284 ? 14.491 0.641 -24.328 1.00 90.62 284 ALA A N 1
ATOM 2091 C CA . ALA A 1 284 ? 15.359 -0.096 -23.425 1.00 90.62 284 ALA A CA 1
ATOM 2092 C C . ALA A 1 284 ? 14.624 -0.424 -22.130 1.00 90.62 284 ALA A C 1
ATOM 2094 O O . ALA A 1 284 ? 13.888 0.410 -21.595 1.00 90.62 284 ALA A O 1
ATOM 2095 N N . ARG A 1 285 ? 14.847 -1.628 -21.602 1.00 89.81 285 ARG A N 1
ATOM 2096 C CA . ARG A 1 285 ? 14.223 -2.103 -20.367 1.00 89.81 285 ARG A CA 1
ATOM 2097 C C . ARG A 1 285 ? 15.171 -2.914 -19.492 1.00 89.81 285 ARG A C 1
ATOM 2099 O O . ARG A 1 285 ? 16.027 -3.659 -19.972 1.00 89.81 285 ARG A O 1
ATOM 2106 N N . ILE A 1 286 ? 14.950 -2.813 -18.187 1.00 86.25 286 ILE A N 1
ATOM 2107 C CA . ILE A 1 286 ? 15.517 -3.694 -17.169 1.00 86.25 286 ILE A CA 1
ATOM 2108 C C . ILE A 1 286 ? 14.526 -3.836 -16.006 1.00 86.25 286 ILE A C 1
ATOM 2110 O O . ILE A 1 286 ? 14.242 -2.886 -15.274 1.00 86.25 286 ILE A O 1
ATOM 2114 N N . GLY A 1 287 ? 13.967 -5.038 -15.841 1.00 82.44 287 GLY A N 1
ATOM 2115 C CA . GLY A 1 287 ? 12.893 -5.282 -14.875 1.00 82.44 287 GLY A CA 1
ATOM 2116 C C . GLY A 1 287 ? 11.689 -4.364 -15.122 1.00 82.44 287 GLY A C 1
ATOM 2117 O O . GLY A 1 287 ? 11.115 -4.377 -16.204 1.00 82.44 287 GLY A O 1
ATOM 2118 N N . LEU A 1 288 ? 11.330 -3.555 -14.120 1.00 77.19 288 LEU A N 1
ATOM 2119 C CA . LEU A 1 288 ? 10.204 -2.607 -14.174 1.00 77.19 288 LEU A CA 1
ATOM 2120 C C . LEU A 1 288 ? 10.573 -1.225 -14.745 1.00 77.19 288 LEU A C 1
ATOM 2122 O O . LEU A 1 288 ? 9.710 -0.357 -14.840 1.00 77.19 288 LEU A O 1
ATOM 2126 N N . VAL A 1 289 ? 11.848 -0.980 -15.064 1.00 83.38 289 VAL A N 1
ATOM 2127 C CA . VAL A 1 289 ? 12.303 0.304 -15.612 1.00 83.38 289 VAL A CA 1
ATOM 2128 C C . VAL A 1 289 ? 12.389 0.186 -17.125 1.00 83.38 289 VAL A C 1
ATOM 2130 O O . VAL A 1 289 ? 13.162 -0.626 -17.632 1.00 83.38 289 VAL A O 1
ATOM 2133 N N . SER A 1 290 ? 11.635 1.019 -17.837 1.00 88.19 290 SER A N 1
ATOM 2134 C CA . SER A 1 290 ? 11.675 1.128 -19.295 1.00 88.19 290 SER A CA 1
ATOM 2135 C C . SER A 1 290 ? 11.769 2.584 -19.730 1.00 88.19 290 SER A C 1
ATOM 2137 O O . SER A 1 290 ? 11.169 3.460 -19.105 1.00 88.19 290 SER A O 1
ATOM 2139 N N . ASN A 1 291 ? 12.489 2.840 -20.816 1.00 89.00 291 ASN A N 1
ATOM 2140 C CA . ASN A 1 291 ? 12.523 4.142 -21.468 1.00 89.00 291 ASN A CA 1
ATOM 2141 C C . ASN A 1 291 ? 12.488 3.950 -22.986 1.00 89.00 291 ASN A C 1
ATOM 2143 O O . ASN A 1 291 ? 13.178 3.072 -23.505 1.00 89.00 291 ASN A O 1
ATOM 2147 N N . SER A 1 292 ? 11.686 4.765 -23.666 1.00 89.44 292 SER A N 1
ATOM 2148 C CA . SER A 1 292 ? 11.511 4.731 -25.112 1.00 89.44 292 SER A CA 1
ATOM 2149 C C . SER A 1 292 ? 11.832 6.093 -25.704 1.00 89.44 292 SER A C 1
ATOM 2151 O O . SER A 1 292 ? 11.350 7.113 -25.213 1.00 89.44 292 SER A O 1
ATOM 2153 N N . VAL A 1 293 ? 12.617 6.106 -26.774 1.00 88.38 293 VAL A N 1
ATOM 2154 C CA . VAL A 1 293 ? 12.996 7.321 -27.494 1.00 88.38 293 VAL A CA 1
ATOM 2155 C C . VAL A 1 293 ? 12.794 7.095 -28.985 1.00 88.38 293 VAL A C 1
ATOM 2157 O O . VAL A 1 293 ? 13.204 6.068 -29.525 1.00 88.38 293 VAL A O 1
ATOM 2160 N N . THR A 1 294 ? 12.174 8.069 -29.647 1.00 89.56 294 THR A N 1
ATOM 2161 C CA . THR A 1 294 ? 12.116 8.119 -31.108 1.00 89.56 294 THR A CA 1
ATOM 2162 C C . THR A 1 294 ? 13.401 8.735 -31.630 1.00 89.56 294 THR A C 1
ATOM 2164 O O . THR A 1 294 ? 13.760 9.847 -31.243 1.00 89.56 294 THR A O 1
ATOM 2167 N N . VAL A 1 295 ? 14.085 8.010 -32.500 1.00 86.00 295 VAL A N 1
ATOM 2168 C CA . VAL A 1 295 ? 15.311 8.432 -33.166 1.00 86.00 295 VAL A CA 1
ATOM 2169 C C . VAL A 1 295 ? 15.032 8.629 -34.645 1.00 86.00 295 VAL A C 1
ATOM 2171 O O . VAL A 1 295 ? 14.235 7.885 -35.210 1.00 86.00 295 VAL A O 1
ATOM 2174 N N . THR A 1 296 ? 15.677 9.608 -35.269 1.00 86.56 296 THR A N 1
ATOM 2175 C CA . THR A 1 296 ? 15.488 9.891 -36.694 1.00 86.56 296 THR A CA 1
ATOM 2176 C C . THR A 1 296 ? 16.845 9.984 -37.356 1.00 86.56 296 THR A C 1
ATOM 2178 O O . THR A 1 296 ? 17.634 10.856 -36.996 1.00 86.56 296 THR A O 1
ATOM 2181 N N . PHE A 1 297 ? 17.104 9.089 -38.303 1.00 79.50 297 PHE A N 1
ATOM 2182 C CA . PHE A 1 297 ? 18.314 9.090 -39.112 1.00 79.50 297 PHE A CA 1
ATOM 2183 C C . PHE A 1 297 ? 18.034 8.480 -40.482 1.00 79.50 297 PHE A C 1
ATOM 2185 O O . PHE A 1 297 ? 17.158 7.592 -40.619 1.00 79.50 297 PHE A O 1
#

Sequence (297 aa):
MPDLLPPLARALAEDANVSDELRGAGIAFGTLVERTGAAVAATQLQLDTSSAATASALAATLVNVIAVREQVFRDDGTLDHVTNHVRPLPLISFIDPVFYQWTSVRLQGEFYAREFAASSETTSAYSGSNFGLFGSGVSMFFGPGMVTSGSGSGSSTTTTDVSTDVSLGRIRASALLEPRDDVGIPKPNQVIRGPRLALIQGEIADVMDGGDLVGRTMSVLLQYSRRNGAPIAGKALSVESSGVPWRHLGSGVTDAAGQLQIELRRDFLDEDADTAPASFVITARIGLVSNSVTVTF

Organism: Thauera aminoaromatica (NCBI:txid164330)

Radius of gyration: 56.37 Å; chains: 1; bounding box: 108×45×177 Å

pLDDT: mean 70.95, std 19.01, range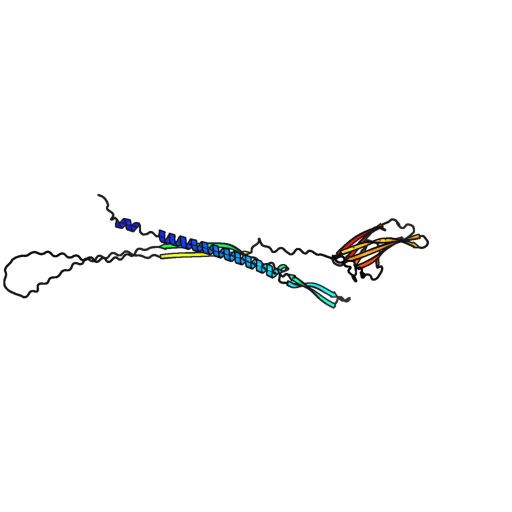 [33.12, 93.19]

Foldseek 3Di:
DDDDDDPVVVVVVVPVCCVVVVVVVVVVVVVVVVVVVVVQVVVQVVLVVVVVVVLVQQQPDWDWDQPDKDWDADPVRHTDDIDGDIDTDRNCLPDWDWGKHWPDKDKDKDKDKDKFWWDKDWDFDDDDDDDDDDDDDDDDDDDPDDDDDDDDDDDGDTDTGDIDIDMDMDMDIDIDMDTDPPDTDDDDDDDDDFWDKDKDWADKDFDDDPRDGFKIKTKIKIFTAGPVRQADWDAAKDKDKDPWDKDWPDDNTQHNRNITMMMTMDGADDPPGPPAWDWMKMWIDDVPDIDIDIDID

Secondary structure (DSSP, 8-state):
------HHHHHHTT---THHHHHHHHHHHHHHHHHHHHHHHHHHHHHHHHHHHHHHHHHH-EEEEEEEEEEEE-TTS-EEEEEEEEEEEEGGGT--PPPEEEEEEEEEEEEEEE--B--------------------------------------------B---EEEEEEEEEEEEEE-SS--PPPP-----PPEEEEEEEEEEEEEETTEEEEEEEEEEEEEE-TTS-B--S-B-EEEESS--EEEESSSB--TTSEEEEEEEEE--STT---S--EEEEEEEETTEEEEEEEE-